Protein AF-A0A9P5XZJ9-F1 (afdb_monomer_lite)

Foldseek 3Di:
DDAAFEEEEECELAQAYPVGLGFPCNQVQLVVVCVVVVRYAYEYDYAAQCSVVSCVVVVVLVRHQEYEYEHDPDPPDPQPFPFDPDCPPPDPFGWTWGDDPRGNYTYTYGGPPVVVVVLVVCVVVVHDRPPVLVVRVVVVCVVPVVHDQLSYEYEDQDPCNQVVCCVPRVHHYFHHRSVRHHGNVSVVVNRVSSVVSVVVVVVVVPD

Radius of gyration: 17.23 Å; chains: 1; bounding box: 39×39×59 Å

Organism: NCBI:txid64659

Sequence (207 aa):
MTSQYLFICDHDGVLADAKYPIYPHMRATLLEFKQKNPHVIFAVASANPCSAEYLVRLGLDDIFDTVWSHRCKYPGFKTSVVTCTRNIPRIRSKFCSWRSKRSKVDVVVWPLDPAEEDIWACAARGEELRNVKEIMIPYLLRHYAHIPVENVVFFDDLVENTQSVEKMLGVAGILVDAKVGLGPEALDVGLQRIVEAITTEASRKWG

pLDDT: mean 71.53, std 22.12, range [25.16, 96.62]

Secondary structure (DSSP, 8-state):
-PPPEEEEE-SBTTTB-SS-SS-TTHHHHHHHHHHH-TTEEEEEE-S-TTHHHHHHHTTGGGTEEEEEE-----TT-----B------TT-----EEE--TT--SEEEEPP--HHHHHHHHHHHTT--PPPTHHHHHHHHHHHTTTS-GGGEEEEES-HHHHHHHHHHH-PEEEE--TTT-S-HHHHHHHHHHHHHHHHHHHHHHH-

Structure (mmCIF, N/CA/C/O backbone):
data_AF-A0A9P5XZJ9-F1
#
_entry.id   AF-A0A9P5XZJ9-F1
#
loop_
_atom_site.group_PDB
_atom_site.id
_atom_site.type_symbol
_atom_site.label_atom_id
_atom_site.la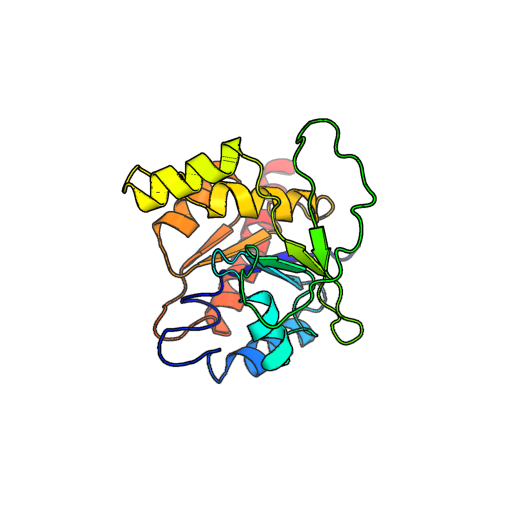bel_alt_id
_atom_site.label_comp_id
_atom_site.label_asym_id
_atom_site.label_entity_id
_atom_site.label_seq_id
_atom_site.pdbx_PDB_ins_code
_atom_site.Cartn_x
_atom_site.Cartn_y
_atom_site.Cartn_z
_atom_site.occupancy
_atom_site.B_iso_or_equiv
_atom_site.auth_seq_id
_atom_site.auth_comp_id
_atom_site.auth_asym_id
_atom_site.auth_atom_id
_atom_site.pdbx_PDB_model_num
ATOM 1 N N . MET A 1 1 ? -19.445 -7.687 13.396 1.00 48.41 1 MET A N 1
ATOM 2 C CA . MET A 1 1 ? -18.948 -7.333 12.049 1.00 48.41 1 MET A CA 1
ATOM 3 C C . MET A 1 1 ? -17.436 -7.316 12.132 1.00 48.41 1 MET A C 1
ATOM 5 O O . MET A 1 1 ? -16.925 -6.694 13.051 1.00 48.41 1 MET A O 1
ATOM 9 N N . THR A 1 2 ? -16.731 -8.052 11.277 1.00 61.47 2 THR A N 1
ATOM 10 C CA . THR A 1 2 ? -15.265 -7.973 11.187 1.00 61.47 2 THR A CA 1
ATOM 11 C C . THR A 1 2 ? -14.888 -6.695 10.451 1.00 61.47 2 THR A C 1
ATOM 13 O O . THR A 1 2 ? -15.346 -6.492 9.327 1.00 61.47 2 THR A O 1
ATOM 16 N N . SER A 1 3 ? -14.103 -5.831 11.091 1.00 80.75 3 SER A N 1
ATOM 17 C CA . SER A 1 3 ? -13.592 -4.606 10.476 1.00 80.75 3 SER A CA 1
ATOM 18 C C . SER A 1 3 ? -12.685 -4.948 9.292 1.00 80.75 3 SER A C 1
ATOM 20 O O . SER A 1 3 ? -11.855 -5.848 9.393 1.00 80.75 3 SER A O 1
ATOM 22 N N . GLN A 1 4 ? -12.864 -4.248 8.172 1.00 90.06 4 GLN A N 1
ATOM 23 C CA . GLN A 1 4 ? -11.945 -4.308 7.034 1.00 90.06 4 GLN A CA 1
ATOM 24 C C . GLN A 1 4 ? -10.854 -3.250 7.202 1.00 90.06 4 GLN A C 1
ATOM 26 O O . GLN A 1 4 ? -11.117 -2.173 7.750 1.00 90.06 4 GLN A O 1
ATOM 31 N N . TYR A 1 5 ? -9.655 -3.566 6.718 1.00 93.31 5 TYR A N 1
ATOM 32 C CA . TYR A 1 5 ? -8.492 -2.679 6.716 1.00 93.31 5 TYR A CA 1
ATOM 33 C C . TYR A 1 5 ? -8.022 -2.464 5.280 1.00 93.31 5 TYR A C 1
ATOM 35 O O . TYR A 1 5 ? -8.106 -3.382 4.463 1.00 93.31 5 TYR A O 1
ATOM 43 N N . LEU A 1 6 ? -7.527 -1.271 4.963 1.00 93.75 6 LEU A N 1
ATOM 44 C CA . LEU A 1 6 ? -7.037 -0.939 3.626 1.00 93.75 6 LEU A CA 1
ATOM 45 C C . LEU A 1 6 ? -5.545 -0.632 3.678 1.00 93.75 6 LEU A C 1
ATOM 47 O O . LEU A 1 6 ? -5.120 0.321 4.322 1.00 93.75 6 LEU A O 1
ATOM 51 N N . PHE A 1 7 ? -4.755 -1.432 2.977 1.00 96.19 7 PHE A N 1
ATOM 52 C CA . PHE A 1 7 ? -3.323 -1.233 2.811 1.00 96.19 7 PHE A CA 1
ATOM 53 C C . PHE A 1 7 ? -3.089 -0.678 1.409 1.00 96.19 7 PHE A C 1
ATOM 55 O O . PHE A 1 7 ? -3.317 -1.360 0.409 1.00 96.19 7 PHE A O 1
ATOM 62 N N . ILE A 1 8 ? -2.672 0.582 1.335 1.00 94.56 8 ILE A N 1
ATOM 63 C CA . ILE A 1 8 ? -2.335 1.257 0.086 1.00 94.56 8 ILE A CA 1
ATOM 64 C C . ILE A 1 8 ? -0.818 1.244 -0.062 1.00 94.56 8 ILE A C 1
ATOM 66 O O . ILE A 1 8 ? -0.112 1.749 0.801 1.00 94.56 8 ILE A O 1
ATOM 70 N N . CYS A 1 9 ? -0.309 0.694 -1.154 1.00 94.44 9 CYS A N 1
ATOM 71 C CA . CYS A 1 9 ? 1.121 0.607 -1.426 1.00 94.44 9 CYS A CA 1
ATOM 72 C C . CYS A 1 9 ? 1.496 1.543 -2.575 1.00 94.44 9 CYS A C 1
ATOM 74 O O . CYS A 1 9 ? 0.812 1.551 -3.604 1.00 94.44 9 CYS A O 1
ATOM 76 N N . ASP A 1 10 ? 2.600 2.280 -2.459 1.00 91.62 10 ASP A N 1
ATOM 77 C CA . ASP A 1 10 ? 3.291 2.740 -3.662 1.00 91.62 10 ASP A CA 1
ATOM 78 C C . ASP A 1 10 ? 3.802 1.535 -4.476 1.00 91.62 10 ASP A C 1
ATOM 80 O O . ASP A 1 10 ? 3.773 0.390 -4.025 1.00 91.62 10 ASP A O 1
ATOM 84 N N . HIS A 1 11 ? 4.219 1.773 -5.712 1.00 88.44 11 HIS A N 1
ATOM 85 C CA . HIS A 1 11 ? 4.810 0.778 -6.587 1.00 88.44 11 HIS A CA 1
ATOM 86 C C . HIS A 1 11 ? 6.335 0.832 -6.567 1.00 88.44 11 HIS A C 1
ATOM 88 O O . HIS A 1 11 ? 6.970 -0.173 -6.258 1.00 88.44 11 HIS A O 1
ATOM 94 N N . ASP A 1 12 ? 6.919 1.977 -6.915 1.00 86.19 12 ASP A N 1
ATOM 95 C CA . ASP A 1 12 ? 8.372 2.123 -6.996 1.00 86.19 12 ASP A CA 1
ATOM 96 C C . ASP A 1 12 ? 8.933 2.251 -5.566 1.00 86.19 12 ASP A C 1
ATOM 98 O O . ASP A 1 12 ? 8.275 2.819 -4.706 1.00 86.19 12 ASP A O 1
ATOM 102 N N . GLY A 1 13 ? 10.058 1.597 -5.267 1.00 88.50 13 GLY A N 1
ATOM 103 C CA . GLY A 1 13 ? 10.648 1.510 -3.921 1.00 88.50 13 GLY A CA 1
ATOM 104 C C . GLY A 1 13 ? 9.896 0.608 -2.928 1.00 88.50 13 GLY A C 1
ATOM 105 O O . GLY A 1 13 ? 10.482 0.113 -1.968 1.00 88.50 13 GLY A O 1
ATOM 106 N N . VAL A 1 14 ? 8.616 0.316 -3.171 1.00 93.56 14 VAL A N 1
ATOM 107 C CA . VAL A 1 14 ? 7.784 -0.518 -2.285 1.00 93.56 14 VAL A CA 1
ATOM 108 C C . VAL A 1 14 ? 7.553 -1.911 -2.865 1.00 93.56 14 VAL A C 1
ATOM 110 O O . VAL A 1 14 ? 7.830 -2.911 -2.205 1.00 93.56 14 VAL A O 1
ATOM 113 N N . LEU A 1 15 ? 7.058 -2.000 -4.100 1.00 91.19 15 LEU A N 1
ATOM 114 C CA . LEU A 1 15 ? 6.762 -3.267 -4.781 1.00 91.19 15 LEU A CA 1
ATOM 115 C C . LEU A 1 15 ? 7.847 -3.652 -5.793 1.00 91.19 15 LEU A C 1
ATOM 117 O O . LEU A 1 15 ? 8.062 -4.844 -6.026 1.00 91.19 15 LEU A O 1
ATOM 121 N N . ALA A 1 16 ? 8.524 -2.662 -6.369 1.00 88.31 16 ALA A N 1
ATOM 122 C CA . ALA A 1 16 ? 9.520 -2.791 -7.427 1.00 88.31 16 ALA A CA 1
ATOM 123 C C . ALA A 1 16 ? 10.668 -1.791 -7.238 1.00 88.31 16 ALA A C 1
ATOM 125 O O . ALA A 1 16 ? 10.505 -0.781 -6.563 1.00 88.31 16 ALA A O 1
ATOM 126 N N . ASP A 1 17 ? 11.801 -2.018 -7.899 1.00 86.94 17 ASP A N 1
ATOM 127 C CA . ASP A 1 17 ? 12.886 -1.037 -7.997 1.00 86.94 17 ASP A CA 1
ATOM 128 C C . ASP A 1 17 ? 13.523 -1.040 -9.397 1.00 86.94 17 ASP A C 1
ATOM 130 O O . ASP A 1 17 ? 13.064 -1.702 -10.330 1.00 86.94 17 ASP A O 1
ATOM 134 N N . ALA A 1 18 ? 14.609 -0.285 -9.567 1.00 81.19 18 ALA A N 1
ATOM 135 C CA . ALA A 1 18 ? 15.336 -0.232 -10.835 1.00 81.19 18 ALA A CA 1
ATOM 136 C C . ALA A 1 18 ? 15.975 -1.579 -11.236 1.00 81.19 18 ALA A C 1
ATOM 138 O O . ALA A 1 18 ? 16.282 -1.787 -12.412 1.00 81.19 18 ALA A O 1
ATOM 139 N N . LYS A 1 19 ? 16.215 -2.483 -10.279 1.00 82.25 19 LYS A N 1
ATOM 140 C CA . LYS A 1 19 ? 16.867 -3.781 -10.492 1.00 82.25 19 LYS A CA 1
ATOM 141 C C . LYS A 1 19 ? 15.854 -4.897 -10.739 1.00 82.25 19 LYS A C 1
ATOM 143 O O . LYS A 1 19 ? 16.149 -5.832 -11.486 1.00 82.25 19 LYS A O 1
ATOM 148 N N . TYR A 1 20 ? 14.686 -4.814 -10.121 1.00 77.44 20 TYR A N 1
ATOM 149 C CA . TYR A 1 20 ? 13.661 -5.836 -10.128 1.00 77.44 20 TYR A CA 1
ATOM 150 C C . TYR A 1 20 ? 12.313 -5.230 -10.518 1.00 77.44 20 TYR A C 1
ATOM 152 O O . TYR A 1 20 ? 11.821 -4.335 -9.834 1.00 77.44 20 TYR A O 1
ATOM 160 N N . PRO A 1 21 ? 11.643 -5.774 -11.552 1.00 79.44 21 PRO A N 1
ATOM 161 C CA . PRO A 1 21 ? 10.325 -5.287 -11.943 1.00 79.44 21 PRO A CA 1
ATOM 162 C C . PRO A 1 21 ? 9.267 -5.502 -10.847 1.00 79.44 21 PRO A C 1
ATOM 164 O O . PRO A 1 21 ? 8.266 -4.801 -10.855 1.00 79.44 21 PRO A O 1
ATOM 167 N N . ILE A 1 22 ? 9.502 -6.454 -9.933 1.00 85.69 22 ILE A N 1
ATOM 168 C CA . ILE A 1 22 ? 8.881 -6.634 -8.611 1.00 85.69 22 ILE A CA 1
ATOM 169 C C . ILE A 1 22 ? 9.932 -7.311 -7.713 1.00 85.69 22 ILE A C 1
ATOM 171 O O . ILE A 1 22 ? 10.650 -8.195 -8.197 1.00 85.69 22 ILE A O 1
ATOM 175 N N . TYR A 1 23 ? 10.018 -6.969 -6.422 1.00 89.81 23 TYR A N 1
ATOM 176 C CA . TYR A 1 23 ? 10.945 -7.654 -5.510 1.00 89.81 23 TYR A CA 1
ATOM 177 C C . TYR A 1 23 ? 10.662 -9.167 -5.428 1.00 89.81 23 TYR A C 1
ATOM 179 O O . TYR A 1 23 ? 9.505 -9.569 -5.285 1.00 89.81 23 TYR A O 1
ATOM 187 N N . PRO A 1 24 ? 11.690 -10.041 -5.427 1.00 91.19 24 PRO A N 1
ATOM 188 C CA . PRO A 1 24 ? 11.490 -11.493 -5.509 1.00 91.19 24 PRO A CA 1
ATOM 189 C C . PRO A 1 24 ? 10.601 -12.114 -4.417 1.00 91.19 24 PRO A C 1
ATOM 191 O O . PRO A 1 24 ? 9.925 -13.108 -4.670 1.00 91.19 24 PRO A O 1
ATOM 194 N N . HIS A 1 25 ? 10.585 -11.542 -3.210 1.00 92.00 25 HIS A N 1
ATOM 195 C CA . HIS A 1 25 ? 9.788 -12.044 -2.083 1.00 92.00 25 HIS A CA 1
ATOM 196 C C . HIS A 1 25 ? 8.341 -11.526 -2.085 1.00 92.00 25 HIS A C 1
ATOM 198 O O . HIS A 1 25 ? 7.500 -12.082 -1.383 1.00 92.00 25 HIS A O 1
ATOM 204 N N . MET A 1 26 ? 8.032 -10.499 -2.884 1.00 92.19 26 MET A N 1
ATOM 205 C CA . MET A 1 26 ? 6.805 -9.705 -2.770 1.00 92.19 26 MET A CA 1
ATOM 206 C C . MET A 1 26 ? 5.537 -10.559 -2.804 1.00 92.19 26 MET A C 1
ATOM 208 O O . MET A 1 26 ? 4.664 -10.443 -1.948 1.00 92.19 26 MET A O 1
ATOM 212 N N . ARG A 1 27 ? 5.449 -11.479 -3.772 1.00 91.19 27 ARG A N 1
ATOM 213 C CA . ARG A 1 27 ? 4.277 -12.350 -3.916 1.00 91.19 27 ARG A CA 1
ATOM 214 C C . ARG A 1 27 ? 4.073 -13.242 -2.694 1.00 91.19 27 ARG A C 1
ATOM 216 O O . ARG A 1 27 ? 2.950 -13.351 -2.216 1.00 91.19 27 ARG A O 1
ATOM 223 N N . ALA A 1 28 ? 5.137 -13.884 -2.214 1.00 93.06 28 ALA A N 1
ATOM 224 C CA . ALA A 1 28 ? 5.055 -14.780 -1.066 1.00 93.06 28 ALA A CA 1
ATOM 225 C C . ALA A 1 28 ? 4.644 -14.008 0.194 1.00 93.06 28 ALA A C 1
ATOM 227 O O . ALA A 1 28 ? 3.691 -14.407 0.859 1.00 93.06 28 ALA A O 1
ATOM 228 N N . THR A 1 29 ? 5.283 -12.860 0.442 1.00 93.88 29 THR A N 1
ATOM 229 C CA . THR A 1 29 ? 4.984 -11.978 1.576 1.00 93.88 29 THR A CA 1
ATOM 230 C C . THR A 1 29 ? 3.522 -11.537 1.584 1.00 93.88 29 THR A C 1
ATOM 232 O O . THR A 1 29 ? 2.824 -11.726 2.580 1.00 93.88 29 THR A O 1
ATOM 235 N N . LEU A 1 30 ? 3.022 -10.999 0.467 1.00 93.56 30 LEU A N 1
ATOM 236 C CA . LEU A 1 30 ? 1.648 -10.503 0.393 1.00 93.56 30 LEU A CA 1
ATOM 237 C C . LEU A 1 30 ? 0.607 -11.627 0.496 1.00 93.56 30 LEU A C 1
ATOM 239 O O . LEU A 1 30 ? -0.431 -11.442 1.132 1.00 93.56 30 LEU A O 1
ATOM 243 N N . LEU A 1 31 ? 0.868 -12.797 -0.100 1.00 91.75 31 LEU A N 1
ATOM 244 C CA . LEU A 1 31 ? -0.037 -13.947 0.002 1.00 91.75 31 LEU A CA 1
ATOM 245 C C . LEU A 1 31 ? -0.105 -14.488 1.426 1.00 91.75 31 LEU A C 1
ATOM 247 O O . LEU A 1 31 ? -1.203 -14.710 1.933 1.00 91.75 31 LEU A O 1
ATOM 251 N N . GLU A 1 32 ? 1.043 -14.691 2.068 1.00 93.19 32 GLU A N 1
ATOM 252 C CA . GLU A 1 32 ? 1.098 -15.175 3.446 1.00 93.19 32 GLU A CA 1
ATOM 253 C C . GLU A 1 32 ? 0.383 -14.200 4.389 1.00 93.19 32 GLU A C 1
ATOM 255 O O . GLU A 1 32 ? -0.432 -14.610 5.221 1.00 93.19 32 GLU A O 1
ATOM 260 N N . PHE A 1 33 ? 0.616 -12.899 4.209 1.00 93.75 33 PHE A N 1
ATOM 261 C CA . PHE A 1 33 ? -0.052 -11.879 5.001 1.00 93.75 33 PHE A CA 1
ATOM 262 C C . PHE A 1 33 ? -1.567 -11.858 4.761 1.00 93.75 33 PHE A C 1
ATOM 264 O O . PHE A 1 33 ? -2.328 -11.849 5.726 1.00 93.75 33 PHE A O 1
ATOM 271 N N . LYS A 1 34 ? -2.034 -11.922 3.504 1.00 90.69 34 LYS A N 1
ATOM 272 C CA . LYS A 1 34 ? -3.474 -11.959 3.170 1.00 90.69 34 LYS A CA 1
ATOM 273 C C . LYS A 1 34 ? -4.160 -13.222 3.701 1.00 90.69 34 LYS A C 1
ATOM 275 O O . LYS A 1 34 ? -5.314 -13.160 4.111 1.00 90.69 34 LYS A O 1
ATOM 280 N N . GLN A 1 35 ? -3.461 -14.359 3.737 1.00 90.94 35 GLN A N 1
ATOM 281 C CA . GLN A 1 35 ? -3.972 -15.596 4.341 1.00 90.94 35 GLN A CA 1
ATOM 282 C C . GLN A 1 35 ? -4.170 -15.460 5.855 1.00 90.94 35 GLN A C 1
ATOM 284 O O . GLN A 1 35 ? -5.184 -15.919 6.379 1.00 90.94 35 GLN A O 1
ATOM 289 N N . LYS A 1 36 ? -3.227 -14.812 6.551 1.00 89.62 36 LYS A N 1
ATOM 290 C CA . LYS A 1 36 ? -3.323 -14.526 7.993 1.00 89.62 36 LYS A CA 1
ATOM 291 C C . LYS A 1 36 ? -4.351 -13.432 8.300 1.00 89.62 36 LYS A C 1
ATOM 293 O O . LYS A 1 36 ? -5.035 -13.499 9.317 1.00 89.62 36 LYS A O 1
ATOM 298 N N . ASN A 1 37 ? -4.496 -12.464 7.396 1.00 89.50 37 ASN A N 1
ATOM 299 C CA . ASN A 1 37 ? -5.320 -11.271 7.558 1.00 89.50 37 ASN A CA 1
ATOM 300 C C . ASN A 1 37 ? -6.304 -11.106 6.381 1.00 89.50 37 ASN A C 1
ATOM 302 O O . ASN A 1 37 ? -6.180 -10.167 5.594 1.00 89.50 37 ASN A O 1
ATOM 306 N N . PRO A 1 38 ? -7.326 -11.976 6.251 1.00 87.00 38 PRO A N 1
ATOM 307 C CA . PRO A 1 38 ? -8.234 -11.982 5.094 1.00 87.00 38 PRO A CA 1
ATOM 308 C C . PRO A 1 38 ? -9.131 -10.738 4.981 1.00 87.00 38 PRO A C 1
ATOM 310 O O . PRO A 1 38 ? -9.836 -10.562 3.993 1.00 87.00 38 PRO A O 1
ATOM 313 N N . HIS A 1 39 ? -9.135 -9.892 6.008 1.00 87.56 39 HIS A N 1
ATOM 314 C CA . HIS A 1 39 ? -9.888 -8.646 6.090 1.00 87.56 39 HIS A CA 1
ATOM 315 C C . HIS A 1 39 ? -9.074 -7.427 5.613 1.00 87.56 39 HIS A C 1
ATOM 317 O O . HIS A 1 39 ? -9.624 -6.327 5.541 1.00 87.56 39 HIS A O 1
ATOM 323 N N . VAL A 1 40 ? -7.791 -7.618 5.281 1.00 89.56 40 VAL A N 1
ATOM 324 C CA . VAL A 1 40 ? -6.940 -6.594 4.668 1.00 89.56 40 VAL A CA 1
ATOM 325 C C . VAL A 1 40 ? -7.150 -6.594 3.156 1.00 89.56 40 VAL A C 1
ATOM 327 O O . VAL A 1 40 ? -6.983 -7.611 2.477 1.00 89.56 40 VAL A O 1
ATOM 330 N N . ILE A 1 41 ? -7.493 -5.425 2.632 1.00 90.31 41 ILE A N 1
ATOM 331 C CA . ILE A 1 41 ? -7.579 -5.133 1.206 1.00 90.31 41 ILE A CA 1
ATOM 332 C C . ILE A 1 41 ? -6.293 -4.434 0.787 1.00 90.31 41 ILE A C 1
ATOM 334 O O . ILE A 1 41 ? -5.881 -3.470 1.426 1.00 90.31 41 ILE A O 1
ATOM 338 N N . PHE A 1 42 ? -5.686 -4.890 -0.306 1.00 90.25 42 PHE A N 1
ATOM 339 C CA . PHE A 1 42 ? -4.521 -4.236 -0.888 1.00 90.25 42 PHE A CA 1
ATOM 340 C C . PHE A 1 42 ? -4.917 -3.378 -2.087 1.00 90.25 42 PHE A C 1
ATOM 342 O O . PHE A 1 42 ? -5.614 -3.843 -2.995 1.00 90.25 42 PHE A O 1
ATOM 349 N N . ALA A 1 43 ? -4.412 -2.150 -2.119 1.00 87.19 43 ALA A N 1
ATOM 350 C CA . ALA A 1 43 ? -4.516 -1.250 -3.256 1.00 87.19 43 ALA A CA 1
ATOM 351 C C . ALA A 1 43 ? -3.144 -0.678 -3.625 1.00 87.19 43 ALA A C 1
ATOM 353 O O . ALA A 1 43 ? -2.276 -0.539 -2.769 1.00 87.19 43 ALA A O 1
ATOM 354 N N . VAL A 1 44 ? -2.953 -0.320 -4.895 1.00 87.31 44 VAL A N 1
ATOM 355 C CA . VAL A 1 44 ? -1.724 0.343 -5.356 1.00 87.31 44 VAL A CA 1
ATOM 356 C C . VAL A 1 44 ? -2.005 1.781 -5.748 1.00 87.31 44 VAL A C 1
ATOM 358 O O . VAL A 1 44 ? -2.969 2.065 -6.462 1.00 87.31 44 VAL A O 1
ATOM 361 N N . ALA A 1 45 ? -1.130 2.674 -5.304 1.00 84.62 45 ALA A N 1
ATOM 362 C CA . ALA A 1 45 ? -1.116 4.086 -5.621 1.00 84.62 45 ALA A CA 1
ATOM 363 C C . ALA A 1 45 ? 0.192 4.423 -6.356 1.00 84.62 45 ALA A C 1
ATOM 365 O O . ALA A 1 45 ? 1.118 4.957 -5.757 1.00 84.62 45 ALA A O 1
ATOM 366 N N . SER A 1 46 ? 0.242 4.193 -7.673 1.00 79.38 46 SER A N 1
ATOM 367 C CA . SER A 1 46 ? 1.437 4.438 -8.492 1.00 79.38 46 SER A CA 1
ATOM 368 C C . SER A 1 46 ? 1.310 5.603 -9.485 1.00 79.38 46 SER A C 1
ATOM 370 O O . SER A 1 46 ? 0.344 5.688 -10.247 1.00 79.38 46 SER A O 1
ATOM 372 N N . ALA A 1 47 ? 2.338 6.456 -9.550 1.00 68.56 47 ALA A N 1
ATOM 373 C CA . ALA A 1 47 ? 2.500 7.423 -10.642 1.00 68.56 47 ALA A CA 1
ATOM 374 C C . ALA A 1 47 ? 2.989 6.754 -11.943 1.00 68.56 47 ALA A C 1
ATOM 376 O O . ALA A 1 47 ? 2.806 7.298 -13.033 1.00 68.56 47 ALA A O 1
ATOM 377 N N . ASN A 1 48 ? 3.572 5.555 -11.844 1.00 68.56 48 ASN A N 1
ATOM 378 C CA . ASN A 1 48 ? 4.039 4.789 -12.987 1.00 68.56 48 ASN A CA 1
ATOM 379 C C . ASN A 1 48 ? 2.832 4.292 -13.800 1.00 68.56 48 ASN A C 1
ATOM 381 O O . ASN A 1 48 ? 2.008 3.530 -13.278 1.00 68.56 48 ASN A O 1
ATOM 385 N N . PRO A 1 49 ? 2.709 4.687 -15.079 1.00 61.69 49 PRO A N 1
ATOM 386 C CA . PRO A 1 49 ? 1.538 4.377 -15.886 1.00 61.69 49 PRO A CA 1
ATOM 387 C C . PRO A 1 49 ? 1.390 2.895 -16.246 1.00 61.69 49 PRO A C 1
ATOM 389 O O . PRO A 1 49 ? 0.344 2.479 -16.738 1.00 61.69 49 PRO A O 1
ATOM 392 N N . CYS A 1 50 ? 2.439 2.098 -16.057 1.00 67.44 50 CYS A N 1
ATOM 393 C CA . CYS A 1 50 ? 2.445 0.699 -16.470 1.00 67.44 50 CYS A CA 1
ATOM 394 C C . CYS A 1 50 ? 2.529 -0.252 -15.251 1.00 67.44 50 CYS A C 1
ATOM 396 O O . CYS A 1 50 ? 2.645 -1.464 -15.417 1.00 67.44 50 CYS A O 1
ATOM 398 N N . SER A 1 51 ? 2.363 0.271 -14.026 1.00 71.00 51 SER A N 1
ATOM 399 C CA . SER A 1 51 ? 2.284 -0.515 -12.780 1.00 71.00 51 SER A CA 1
ATOM 400 C C . SER A 1 51 ? 1.159 -1.550 -12.800 1.00 71.00 51 SER A C 1
ATOM 402 O O . SER A 1 51 ? 1.378 -2.706 -12.451 1.00 71.00 51 SER A O 1
ATOM 404 N N . ALA A 1 52 ? -0.024 -1.190 -13.304 1.00 69.00 52 ALA A N 1
ATOM 405 C CA . ALA A 1 52 ? -1.126 -2.140 -13.463 1.00 69.00 52 ALA A CA 1
ATOM 406 C C . ALA A 1 52 ? -0.750 -3.332 -14.360 1.00 69.00 52 ALA A C 1
ATOM 408 O O . ALA A 1 52 ? -1.130 -4.470 -14.091 1.00 69.00 52 ALA A O 1
ATOM 409 N N . GLU A 1 53 ? 0.028 -3.087 -15.415 1.00 67.81 53 GLU A N 1
ATOM 410 C CA . GLU A 1 53 ? 0.500 -4.142 -16.306 1.00 67.81 53 GLU A CA 1
ATOM 411 C C . GLU A 1 53 ? 1.565 -5.018 -15.640 1.00 67.81 53 GLU A C 1
ATOM 413 O O . GLU A 1 53 ? 1.508 -6.242 -15.785 1.00 67.81 53 GLU A O 1
ATOM 418 N N . TYR A 1 54 ? 2.502 -4.427 -14.893 1.00 73.19 54 TYR A N 1
ATOM 419 C CA . TYR A 1 54 ? 3.509 -5.187 -14.152 1.00 73.19 54 TYR A CA 1
ATOM 420 C C . TYR A 1 54 ? 2.868 -6.130 -13.142 1.00 73.19 54 TYR A C 1
ATOM 422 O O . TYR A 1 54 ? 3.207 -7.312 -13.123 1.00 73.19 54 TYR A O 1
ATOM 430 N N . LEU A 1 55 ? 1.871 -5.659 -12.394 1.00 74.25 55 LEU A N 1
ATOM 431 C CA . LEU A 1 55 ? 1.157 -6.488 -11.426 1.00 74.25 55 LEU A CA 1
ATOM 432 C C . LEU A 1 55 ? 0.468 -7.683 -12.097 1.00 74.25 55 LEU A C 1
ATOM 434 O O . LEU A 1 55 ? 0.581 -8.800 -11.602 1.00 74.25 55 LEU A O 1
ATOM 438 N N . VAL A 1 56 ? -0.156 -7.492 -13.264 1.00 69.88 56 VAL A N 1
ATOM 439 C CA . VAL A 1 56 ? -0.768 -8.593 -14.032 1.00 69.88 56 VAL A CA 1
ATOM 440 C C . VAL A 1 56 ? 0.279 -9.552 -14.596 1.00 69.88 56 VAL A C 1
ATOM 442 O O . VAL A 1 56 ? 0.149 -10.766 -14.458 1.00 69.88 56 VAL A O 1
ATOM 445 N N . ARG A 1 57 ? 1.336 -9.043 -15.238 1.00 66.69 57 ARG A N 1
ATOM 446 C CA . ARG A 1 57 ? 2.375 -9.889 -15.857 1.00 66.69 57 ARG A CA 1
ATOM 447 C C . ARG A 1 57 ? 3.152 -10.707 -14.832 1.00 66.69 57 ARG A C 1
ATOM 449 O O . ARG A 1 57 ? 3.605 -11.803 -15.150 1.00 66.69 57 ARG A O 1
ATOM 456 N N . LEU A 1 58 ? 3.303 -10.168 -13.629 1.00 74.31 58 LEU A N 1
ATOM 457 C CA . LEU A 1 58 ? 4.047 -10.779 -12.530 1.00 74.31 58 LEU A CA 1
ATOM 458 C C . LEU A 1 58 ? 3.114 -11.531 -11.568 1.00 74.31 58 LEU A C 1
ATOM 460 O O . LEU A 1 58 ? 3.551 -12.037 -10.536 1.00 74.31 58 LEU A O 1
ATOM 464 N N . GLY A 1 59 ? 1.837 -11.648 -11.947 1.00 73.88 59 GLY A N 1
ATOM 465 C CA . GLY A 1 59 ? 0.841 -12.492 -11.309 1.00 73.88 59 GLY A CA 1
ATOM 466 C C . GLY A 1 59 ? 0.345 -11.988 -9.964 1.00 73.88 59 GLY A C 1
ATOM 467 O O . GLY A 1 59 ? -0.234 -12.783 -9.252 1.00 73.88 59 GLY A O 1
ATOM 468 N N . LEU A 1 60 ? 0.566 -10.727 -9.590 1.00 80.19 60 LEU A N 1
ATOM 469 C CA . LEU A 1 60 ? 0.081 -10.120 -8.341 1.00 80.19 60 LEU A CA 1
ATOM 470 C C . LEU A 1 60 ? -1.384 -9.655 -8.417 1.00 80.19 60 LEU A C 1
ATOM 472 O O . LEU A 1 60 ? -1.930 -9.143 -7.441 1.00 80.19 60 LEU A O 1
ATOM 476 N N . ASP A 1 61 ? -2.038 -9.818 -9.561 1.00 75.69 61 ASP A N 1
ATOM 477 C CA . ASP A 1 61 ? -3.380 -9.305 -9.824 1.00 75.69 61 ASP A CA 1
ATOM 478 C C . ASP A 1 61 ? -4.510 -10.098 -9.136 1.00 75.69 61 ASP A C 1
ATOM 480 O O . ASP A 1 61 ? -5.679 -9.726 -9.188 1.00 75.69 61 ASP A O 1
ATOM 484 N N . ASP A 1 62 ? -4.180 -11.191 -8.460 1.00 79.44 62 ASP A N 1
ATOM 485 C CA . ASP A 1 62 ? -5.073 -11.897 -7.542 1.00 79.44 62 ASP A CA 1
ATOM 486 C C . ASP A 1 62 ? -4.976 -11.395 -6.089 1.00 79.44 62 ASP A C 1
ATOM 488 O O . ASP A 1 62 ? -5.819 -11.745 -5.257 1.00 79.44 62 ASP A O 1
ATOM 492 N N . ILE A 1 63 ? -3.970 -10.572 -5.778 1.00 86.25 63 ILE A N 1
ATOM 493 C CA . ILE A 1 63 ? -3.714 -10.042 -4.433 1.00 86.25 63 ILE A CA 1
ATOM 494 C C . ILE A 1 63 ? -4.337 -8.659 -4.253 1.00 86.25 63 ILE A C 1
ATOM 496 O O . ILE A 1 63 ? -4.940 -8.405 -3.208 1.00 86.25 63 ILE A O 1
ATOM 500 N N . PHE A 1 64 ? -4.194 -7.785 -5.250 1.00 85.50 64 PHE A N 1
ATOM 501 C CA . PHE A 1 64 ? -4.678 -6.407 -5.197 1.00 85.50 64 PHE A CA 1
ATOM 502 C C . PHE A 1 64 ? -6.127 -6.305 -5.679 1.00 85.50 64 PHE A C 1
ATOM 504 O O . PHE A 1 64 ? -6.485 -6.870 -6.709 1.00 85.50 64 PHE A O 1
ATOM 511 N N . ASP A 1 65 ? -6.949 -5.539 -4.968 1.00 79.81 65 ASP A N 1
ATOM 512 C CA . ASP A 1 65 ? -8.338 -5.295 -5.374 1.00 79.81 65 ASP A CA 1
ATOM 513 C C . ASP A 1 65 ? -8.413 -4.120 -6.361 1.00 79.81 65 ASP A C 1
ATOM 515 O O . ASP A 1 65 ? -9.172 -4.139 -7.333 1.00 79.81 65 ASP A O 1
ATOM 519 N N . THR A 1 66 ? -7.585 -3.091 -6.154 1.00 75.69 66 THR A N 1
ATOM 520 C CA . THR A 1 66 ? -7.533 -1.907 -7.021 1.00 75.69 66 THR A CA 1
ATOM 521 C C . THR A 1 66 ? -6.105 -1.480 -7.289 1.00 75.69 66 THR A C 1
ATOM 523 O O . THR A 1 66 ? -5.281 -1.395 -6.381 1.00 75.69 66 THR A O 1
ATOM 526 N N . VAL A 1 67 ? -5.831 -1.123 -8.538 1.00 69.31 67 VAL A N 1
ATOM 527 C CA . VAL A 1 67 ? -4.594 -0.439 -8.911 1.00 69.31 67 VAL A CA 1
ATOM 528 C C . VAL A 1 67 ? -4.959 0.902 -9.506 1.00 69.31 67 VAL A C 1
ATOM 530 O O . VAL A 1 67 ? -5.616 0.981 -10.545 1.00 69.31 67 VAL A O 1
ATOM 533 N N . TRP A 1 68 ? -4.520 1.962 -8.842 1.00 70.94 68 TRP A N 1
ATOM 534 C CA . TRP A 1 68 ? -4.544 3.297 -9.403 1.00 70.94 68 TRP A CA 1
ATOM 535 C C . TRP A 1 68 ? -3.217 3.544 -10.112 1.00 70.94 68 TRP A C 1
ATOM 537 O O . TRP A 1 68 ? -2.145 3.452 -9.505 1.00 70.94 68 TRP A O 1
ATOM 547 N N . SER A 1 69 ? -3.296 3.839 -11.407 1.00 64.06 69 SER A N 1
ATOM 548 C CA . SER A 1 69 ? -2.133 4.064 -12.264 1.00 64.06 69 SER A CA 1
ATOM 549 C C . SER A 1 69 ? -2.440 5.116 -13.332 1.00 64.06 69 SER A C 1
ATOM 551 O O . SER A 1 69 ? -3.585 5.284 -13.764 1.00 64.06 69 SER A O 1
ATOM 553 N N . HIS A 1 70 ? -1.413 5.839 -13.776 1.00 55.81 70 HIS A N 1
ATOM 554 C CA . HIS A 1 70 ? -1.531 6.780 -14.887 1.00 55.81 70 HIS A CA 1
ATOM 555 C C . HIS A 1 70 ? -1.783 6.054 -16.229 1.00 55.81 70 HIS A C 1
ATOM 557 O O . HIS A 1 70 ? -1.518 4.867 -16.395 1.00 55.81 70 HIS A O 1
ATOM 563 N N . ARG A 1 71 ? -2.285 6.756 -17.252 1.00 49.66 71 ARG A N 1
ATOM 564 C CA . ARG A 1 71 ? -2.491 6.165 -18.585 1.00 49.66 71 ARG A CA 1
ATOM 565 C C . ARG A 1 71 ? -1.146 5.845 -19.265 1.00 49.66 71 ARG A C 1
ATOM 567 O O . ARG A 1 71 ? -0.404 6.764 -19.610 1.00 49.66 71 ARG A O 1
ATOM 574 N N . CYS A 1 72 ? -0.858 4.565 -19.525 1.00 43.16 72 CYS A N 1
ATOM 575 C CA . CYS A 1 72 ? 0.292 4.121 -20.338 1.00 43.16 72 CYS A CA 1
ATOM 576 C C . CYS A 1 72 ? 0.034 4.486 -21.818 1.00 43.16 72 CYS A C 1
ATOM 578 O O . CYS A 1 72 ? -0.863 3.937 -22.464 1.00 43.16 72 CYS A O 1
ATOM 580 N N . LYS A 1 73 ? 0.791 5.449 -22.371 1.00 40.06 73 LYS A N 1
ATOM 581 C CA . LYS A 1 73 ? 0.820 5.763 -23.816 1.00 40.06 73 LYS A CA 1
ATOM 582 C C . LYS A 1 73 ? 1.792 4.807 -24.533 1.00 40.06 73 LYS A C 1
ATOM 584 O O . LYS A 1 73 ? 2.801 5.257 -25.059 1.00 40.06 73 LYS A O 1
ATOM 589 N N . TYR A 1 74 ? 1.530 3.498 -24.543 1.00 34.78 74 TYR A N 1
ATOM 590 C CA . TYR A 1 74 ? 2.350 2.552 -25.320 1.00 34.78 74 TYR A CA 1
ATOM 591 C C . TYR A 1 74 ? 1.669 2.173 -26.650 1.00 34.78 74 TYR A C 1
ATOM 593 O O . TYR A 1 74 ? 0.524 1.705 -26.640 1.00 34.78 74 TYR A O 1
ATOM 601 N N . PRO A 1 75 ? 2.339 2.341 -27.809 1.00 30.02 75 PRO A N 1
ATOM 602 C CA . PRO A 1 75 ? 1.816 1.929 -29.107 1.00 30.02 75 PRO A CA 1
ATOM 603 C C . PRO A 1 75 ? 1.911 0.401 -29.225 1.00 30.02 75 PRO A C 1
ATOM 605 O O . PRO A 1 75 ? 2.945 -0.155 -29.571 1.00 30.02 75 PRO A O 1
ATOM 608 N N . GLY A 1 76 ? 0.830 -0.295 -28.880 1.00 33.22 76 GLY A N 1
ATOM 609 C CA . GLY A 1 76 ? 0.764 -1.762 -28.935 1.00 33.22 76 GLY A CA 1
ATOM 610 C C . GLY A 1 76 ? -0.413 -2.350 -28.162 1.00 33.22 76 GLY A C 1
ATOM 611 O O . GLY A 1 76 ? -0.907 -3.421 -28.504 1.00 33.22 76 GLY A O 1
ATOM 612 N N . PHE A 1 77 ? -0.938 -1.608 -27.185 1.00 38.06 77 PHE A N 1
ATOM 613 C CA . PHE A 1 77 ? -2.138 -1.986 -26.449 1.00 38.06 77 PHE A CA 1
ATOM 614 C C . PHE A 1 77 ? -3.338 -1.153 -26.901 1.00 38.06 77 PHE A C 1
ATOM 616 O O . PHE A 1 77 ? -3.460 0.034 -26.598 1.00 38.06 77 PHE A O 1
ATOM 623 N N . LYS A 1 78 ? -4.277 -1.797 -27.605 1.00 35.00 78 LYS A N 1
ATOM 624 C CA . LYS A 1 78 ? -5.632 -1.263 -27.785 1.00 35.00 78 LYS A CA 1
ATOM 625 C C . LYS A 1 78 ? -6.347 -1.349 -26.439 1.00 35.00 78 LYS A C 1
ATOM 627 O O . LYS A 1 78 ? -6.989 -2.350 -26.133 1.00 35.00 78 LYS A O 1
ATOM 632 N N . THR A 1 79 ? -6.221 -0.312 -25.619 1.00 38.00 79 THR A N 1
ATOM 633 C CA . THR A 1 79 ? -7.108 -0.119 -24.470 1.00 38.00 79 THR A CA 1
ATOM 634 C C . THR A 1 79 ? -8.515 0.110 -25.017 1.00 38.00 79 THR A C 1
ATOM 636 O O . THR A 1 79 ? -8.860 1.193 -25.483 1.00 38.00 79 THR A O 1
ATOM 639 N N . SER A 1 80 ? -9.337 -0.939 -25.039 1.00 32.31 80 SER A N 1
ATOM 640 C CA . SER A 1 80 ? -10.775 -0.774 -25.215 1.00 32.31 80 SER A CA 1
ATOM 641 C C . SER A 1 80 ? -11.280 -0.042 -23.979 1.00 32.31 80 SER A C 1
ATOM 643 O O . SER A 1 80 ? -11.345 -0.623 -22.896 1.00 32.31 80 SER A O 1
ATOM 645 N N . VAL A 1 81 ? -11.543 1.251 -24.144 1.00 33.62 81 VAL A N 1
ATOM 646 C CA . VAL A 1 81 ? -12.181 2.122 -23.159 1.00 33.62 81 VAL A CA 1
ATOM 647 C C . VAL A 1 81 ? -13.472 1.442 -22.709 1.00 33.62 81 VAL A C 1
ATOM 649 O O . VAL A 1 81 ? -14.431 1.376 -23.475 1.00 33.62 81 VAL A O 1
ATOM 652 N N . VAL A 1 82 ? -13.493 0.898 -21.493 1.00 29.72 82 VAL A N 1
ATOM 653 C CA . VAL A 1 82 ? -14.749 0.501 -20.862 1.00 29.72 82 VAL A CA 1
ATOM 654 C C . VAL A 1 82 ? -15.332 1.781 -20.278 1.00 29.72 82 VAL A C 1
ATOM 656 O O . VAL A 1 82 ? -14.738 2.448 -19.437 1.00 29.72 82 VAL A O 1
ATOM 659 N N . THR A 1 83 ? -16.462 2.183 -20.841 1.00 29.42 83 THR A N 1
ATOM 660 C CA . THR A 1 83 ? -17.221 3.381 -20.491 1.00 29.42 83 THR A CA 1
ATOM 661 C C . THR A 1 83 ? -17.523 3.459 -18.994 1.00 29.42 83 THR A C 1
ATOM 663 O O . THR A 1 83 ? -18.071 2.530 -18.408 1.00 29.42 83 THR A O 1
ATOM 666 N N . CYS A 1 84 ? -17.199 4.613 -18.408 1.00 27.92 84 CYS A N 1
ATOM 667 C CA . CYS A 1 84 ? -17.456 5.008 -17.027 1.00 27.92 84 CYS A CA 1
ATOM 668 C C . CYS A 1 84 ? -18.965 5.022 -16.714 1.00 27.92 84 CYS A C 1
ATOM 670 O O . CYS A 1 84 ? -19.704 5.825 -17.282 1.00 27.92 84 CYS A O 1
ATOM 672 N N . THR A 1 85 ? -19.434 4.177 -15.792 1.00 25.16 85 THR A N 1
ATOM 673 C CA . THR A 1 85 ? -20.844 4.132 -15.352 1.00 25.16 85 THR A CA 1
ATOM 674 C C . THR A 1 85 ? -21.013 4.580 -13.900 1.00 25.16 85 THR A C 1
ATOM 676 O O . THR A 1 85 ? -21.479 3.799 -13.074 1.00 25.16 85 THR A O 1
ATOM 679 N N . ARG A 1 86 ? -20.644 5.826 -13.565 1.00 30.61 86 ARG A N 1
ATOM 680 C CA . ARG A 1 86 ? -21.163 6.554 -12.384 1.00 30.61 86 ARG A CA 1
ATOM 681 C C . ARG A 1 86 ? -20.790 8.041 -12.458 1.00 30.61 86 ARG A C 1
ATOM 683 O O . ARG A 1 86 ? -19.623 8.404 -12.388 1.00 30.61 86 ARG A O 1
ATOM 690 N N . ASN A 1 87 ? -21.807 8.890 -12.616 1.00 26.27 87 ASN A N 1
ATOM 691 C CA . ASN A 1 87 ? -21.705 10.348 -12.541 1.00 26.27 87 ASN A CA 1
ATOM 692 C C . ASN A 1 87 ? -21.379 10.772 -11.100 1.00 26.27 87 ASN A C 1
ATOM 694 O O . ASN A 1 87 ? -22.260 10.744 -10.243 1.00 26.27 87 ASN A O 1
ATOM 698 N N . ILE A 1 88 ? -20.137 11.188 -10.835 1.00 31.22 88 ILE A N 1
ATOM 699 C CA . ILE A 1 88 ? -19.772 11.911 -9.609 1.00 31.22 88 ILE A CA 1
ATOM 700 C C . ILE A 1 88 ? -19.928 13.417 -9.908 1.00 31.22 88 ILE A C 1
ATOM 702 O O . ILE A 1 88 ? -19.164 13.945 -10.714 1.00 31.22 88 ILE A O 1
ATOM 706 N N . PRO A 1 89 ? -20.892 14.147 -9.309 1.00 26.72 89 PRO A N 1
ATOM 707 C CA . PRO A 1 89 ? -21.355 15.437 -9.847 1.00 26.72 89 PRO A CA 1
ATOM 708 C C . PRO A 1 89 ? -20.413 16.650 -9.727 1.00 26.72 89 PRO A C 1
ATOM 710 O O . PRO A 1 89 ? -20.847 17.762 -10.017 1.00 26.72 89 PRO A O 1
ATOM 713 N N . ARG A 1 90 ? -19.158 16.505 -9.281 1.00 27.70 90 ARG A N 1
ATOM 714 C CA . ARG A 1 90 ? -18.264 17.663 -9.045 1.00 27.70 90 ARG A CA 1
ATOM 715 C C . ARG A 1 90 ? -16.830 17.543 -9.558 1.00 27.70 90 ARG A C 1
ATOM 717 O O . ARG A 1 90 ? -16.080 18.499 -9.418 1.00 27.70 90 ARG A O 1
ATOM 724 N N . ILE A 1 91 ? -16.468 16.442 -10.210 1.00 31.36 91 ILE A N 1
ATOM 725 C CA . ILE A 1 91 ? -15.206 16.334 -10.951 1.00 31.36 91 ILE A CA 1
ATOM 726 C C . ILE A 1 91 ? -15.601 15.983 -12.385 1.00 31.36 91 ILE A C 1
ATOM 728 O O . ILE A 1 91 ? -16.130 14.905 -12.636 1.00 31.36 91 ILE A O 1
ATOM 732 N N . ARG A 1 92 ? -15.425 16.917 -13.327 1.00 28.50 92 ARG A N 1
ATOM 733 C CA . ARG A 1 92 ? -15.773 16.741 -14.752 1.00 28.50 92 ARG A CA 1
ATOM 734 C C . ARG A 1 92 ? -14.783 15.838 -15.507 1.00 28.50 92 ARG A C 1
ATOM 736 O O . ARG A 1 92 ? -14.781 15.827 -16.735 1.00 28.50 92 ARG A O 1
ATOM 743 N N . SER A 1 93 ? -13.984 15.046 -14.798 1.00 34.06 93 SER A N 1
ATOM 744 C CA . SER A 1 93 ? -12.947 14.214 -15.382 1.00 34.06 93 SER A CA 1
ATOM 745 C C . SER A 1 93 ? -13.451 12.766 -15.547 1.00 34.06 93 SER A C 1
ATOM 747 O O . SER A 1 93 ? -14.040 12.150 -14.657 1.00 34.06 93 SER A O 1
ATOM 749 N N . LYS A 1 94 ? -13.329 12.236 -16.769 1.00 35.50 94 LYS A N 1
ATOM 750 C CA . LYS A 1 94 ? -13.867 10.926 -17.184 1.00 35.50 94 LYS A CA 1
ATOM 751 C C . LYS A 1 94 ? -12.949 9.776 -16.757 1.00 35.50 94 LYS A C 1
ATOM 753 O O . LYS A 1 94 ? -12.130 9.323 -17.551 1.00 35.50 94 LYS A O 1
ATOM 758 N N . PHE A 1 95 ? -13.090 9.273 -15.537 1.00 39.59 95 PHE A N 1
ATOM 759 C CA . PHE A 1 95 ? -12.344 8.091 -15.089 1.00 39.59 95 PHE A CA 1
ATOM 760 C C . PHE A 1 95 ? -12.550 6.903 -16.035 1.00 39.59 95 PHE A C 1
ATOM 762 O O . PHE A 1 95 ? -13.678 6.567 -16.387 1.00 39.59 95 PHE A O 1
ATOM 769 N N . CYS A 1 96 ? -11.463 6.274 -16.476 1.00 40.47 96 CYS A N 1
ATOM 770 C CA . CYS A 1 96 ? -11.541 5.058 -17.279 1.00 40.47 96 CYS A CA 1
ATOM 771 C C . CYS A 1 96 ? -11.147 3.891 -16.382 1.00 40.47 96 CYS A C 1
ATOM 773 O O . CYS A 1 96 ? -9.992 3.797 -15.971 1.00 40.47 96 CYS A O 1
ATOM 775 N N . SER A 1 97 ? -12.093 3.007 -16.069 1.00 40.72 97 SER A N 1
ATOM 776 C CA . SER A 1 97 ? -11.747 1.717 -15.486 1.00 40.72 97 SER A CA 1
ATOM 777 C C . SER A 1 97 ? -11.418 0.735 -16.605 1.00 40.72 97 SER A C 1
ATOM 779 O O . SER A 1 97 ? -12.106 0.672 -17.627 1.00 40.72 97 SER A O 1
ATOM 781 N N . TRP A 1 98 ? -10.341 -0.024 -16.442 1.00 42.22 98 TRP A N 1
ATOM 782 C CA . TRP A 1 98 ? -10.025 -1.139 -17.326 1.00 42.22 98 TRP A CA 1
ATOM 783 C C . TRP A 1 98 ? -10.070 -2.433 -16.531 1.00 42.22 98 TRP A C 1
ATOM 785 O O . TRP A 1 98 ? -9.407 -2.576 -15.509 1.00 42.22 98 TRP A O 1
ATOM 795 N N . ARG A 1 99 ? -10.846 -3.389 -17.038 1.00 42.28 99 ARG A N 1
ATOM 796 C CA . ARG A 1 99 ? -10.857 -4.765 -16.554 1.00 42.28 99 ARG A CA 1
ATOM 797 C C . ARG A 1 99 ? -10.445 -5.653 -17.713 1.00 42.28 99 ARG A C 1
ATOM 799 O O . ARG A 1 99 ? -11.201 -5.826 -18.673 1.00 42.28 99 ARG A O 1
ATOM 806 N N . SER A 1 100 ? -9.224 -6.177 -17.680 1.00 42.69 100 SER A N 1
ATOM 807 C CA . SER A 1 100 ? -8.846 -7.229 -18.624 1.00 42.69 100 SER A CA 1
ATOM 808 C C . SER A 1 100 ? -9.749 -8.439 -18.402 1.00 42.69 100 SER A C 1
ATOM 810 O O . SER A 1 100 ? -10.003 -8.815 -17.264 1.00 42.69 100 SER A O 1
ATOM 812 N N . LYS A 1 101 ? -10.170 -9.122 -19.478 1.00 42.78 101 LYS A N 1
ATOM 813 C CA . LYS A 1 101 ? -10.879 -10.415 -19.376 1.00 42.78 101 LYS A CA 1
ATOM 814 C C . LYS A 1 101 ? -10.098 -11.479 -18.579 1.00 42.78 101 LYS A C 1
ATOM 816 O O . LYS A 1 101 ? -10.670 -12.508 -18.243 1.00 42.78 101 LYS A O 1
ATOM 821 N N . ARG A 1 102 ? -8.801 -11.259 -18.335 1.00 41.53 102 ARG A N 1
ATOM 822 C CA . ARG A 1 102 ? -7.901 -12.137 -17.577 1.00 41.53 102 ARG A CA 1
ATOM 823 C C . ARG A 1 102 ? -7.530 -11.608 -16.190 1.00 41.53 102 ARG A C 1
ATOM 825 O O . ARG A 1 102 ? -6.940 -12.378 -15.450 1.00 41.53 102 ARG A O 1
ATOM 832 N N . SER A 1 103 ? -7.838 -10.352 -15.854 1.00 47.88 103 SER A N 1
ATOM 833 C CA . SER A 1 103 ? -7.412 -9.757 -14.584 1.00 47.88 103 SER A CA 1
ATOM 834 C C . SER A 1 103 ? -8.573 -9.554 -13.621 1.00 47.88 103 SER A C 1
ATOM 836 O O . SER A 1 103 ? -9.674 -9.182 -14.033 1.00 47.88 103 SER A O 1
ATOM 838 N N . LYS A 1 104 ? -8.311 -9.817 -12.338 1.00 57.91 104 LYS A N 1
ATOM 839 C CA . LYS A 1 104 ? -9.262 -9.601 -11.239 1.00 57.91 104 LYS A CA 1
ATOM 840 C C . LYS A 1 104 ? -9.144 -8.207 -10.612 1.00 57.91 104 LYS A C 1
ATOM 842 O O . LYS A 1 104 ? -10.051 -7.827 -9.879 1.00 57.91 104 LYS A O 1
ATOM 847 N N . VAL A 1 105 ? -8.087 -7.460 -10.939 1.00 56.28 105 VAL A N 1
ATOM 848 C CA . VAL A 1 105 ? -7.839 -6.102 -10.437 1.00 56.28 105 VAL A CA 1
ATOM 849 C C . VAL A 1 105 ? -8.711 -5.102 -11.176 1.00 56.28 105 VAL A C 1
ATOM 851 O O . VAL A 1 105 ? -8.729 -5.069 -12.413 1.00 56.28 105 VAL A O 1
ATOM 854 N N . ASP A 1 106 ? -9.354 -4.217 -10.424 1.00 56.84 106 ASP A N 1
ATOM 855 C CA . ASP A 1 106 ? -9.938 -3.016 -11.000 1.00 56.84 106 ASP A CA 1
ATOM 856 C C . ASP A 1 106 ? -8.832 -1.974 -11.215 1.00 56.84 106 ASP A C 1
ATOM 858 O O . ASP A 1 106 ? -8.272 -1.411 -10.271 1.00 56.84 106 ASP A O 1
ATOM 862 N N . VAL A 1 107 ? -8.479 -1.732 -12.480 1.00 58.38 107 VAL A N 1
ATOM 863 C CA . VAL A 1 107 ? -7.505 -0.694 -12.831 1.00 58.38 107 VAL A CA 1
ATOM 864 C C . VAL A 1 107 ? -8.246 0.618 -12.998 1.00 58.38 107 VAL A C 1
ATOM 866 O O . VAL A 1 107 ? -9.058 0.763 -13.915 1.00 58.38 107 VAL A O 1
ATOM 869 N N . VAL A 1 108 ? -7.952 1.581 -12.132 1.00 57.41 108 VAL A N 1
ATOM 870 C CA . VAL A 1 108 ? -8.446 2.948 -12.260 1.00 57.41 108 VAL A CA 1
ATOM 871 C C . VAL A 1 108 ? -7.377 3.771 -12.953 1.00 57.41 108 VAL A C 1
ATOM 873 O O . VAL A 1 108 ? -6.307 4.017 -12.399 1.00 57.41 108 VAL A O 1
ATOM 876 N N . VAL A 1 109 ? -7.693 4.206 -14.171 1.00 55.88 109 VAL A N 1
ATOM 877 C CA . VAL A 1 109 ? -6.853 5.119 -14.939 1.00 55.88 109 VAL A CA 1
ATOM 878 C C . VAL A 1 109 ? -7.403 6.529 -14.790 1.00 55.88 109 VAL A C 1
ATOM 880 O O . VAL A 1 109 ? -8.570 6.797 -15.110 1.00 55.88 109 VAL A O 1
ATOM 883 N N . TRP A 1 110 ? -6.551 7.433 -14.309 1.00 56.53 110 TRP A N 1
ATOM 884 C CA . TRP A 1 110 ? -6.888 8.846 -14.192 1.00 56.53 110 TRP A CA 1
ATOM 885 C C . TRP A 1 110 ? -7.226 9.451 -15.571 1.00 56.53 110 TRP A C 1
ATOM 887 O O . TRP A 1 110 ? -6.508 9.204 -16.549 1.00 56.53 110 TRP A O 1
ATOM 897 N N . PRO A 1 111 ? -8.314 10.229 -15.690 1.00 47.03 111 PRO A N 1
ATOM 898 C CA . PRO A 1 111 ? -8.553 11.056 -16.865 1.00 47.03 111 PRO A CA 1
ATOM 899 C C . PRO A 1 111 ? -7.540 12.190 -16.950 1.00 47.03 111 PRO A C 1
ATOM 901 O O . PRO A 1 111 ? -7.351 12.927 -15.997 1.00 47.03 111 PRO A O 1
ATOM 904 N N . LEU A 1 112 ? -6.988 12.411 -18.137 1.00 43.84 112 LEU A N 1
ATOM 905 C CA . LEU A 1 112 ? -6.400 13.702 -18.485 1.00 43.84 112 LEU A CA 1
ATOM 906 C C . LEU A 1 112 ? -7.545 14.732 -18.556 1.00 43.84 112 LEU A C 1
ATOM 908 O O . LEU A 1 112 ? -8.196 14.855 -19.596 1.00 43.84 112 LEU A O 1
ATOM 912 N N . ASP A 1 113 ? -7.872 15.405 -17.451 1.00 42.31 113 ASP A N 1
ATOM 913 C CA . ASP A 1 113 ? -8.500 16.725 -17.540 1.00 42.31 113 ASP A CA 1
ATOM 914 C C . ASP A 1 113 ? -7.412 17.699 -18.038 1.00 42.31 113 ASP A C 1
ATOM 916 O O . ASP A 1 113 ? -6.300 17.656 -17.508 1.00 42.31 113 ASP A O 1
ATOM 920 N N . PRO A 1 114 ? -7.657 18.552 -19.049 1.00 44.28 114 PRO A N 1
ATOM 921 C CA . PRO A 1 114 ? -6.668 19.533 -19.505 1.00 44.28 114 PRO A CA 1
ATOM 922 C C . PRO A 1 114 ? -6.115 20.428 -18.383 1.00 44.28 114 PRO A C 1
ATOM 924 O O . PRO A 1 114 ? -4.961 20.835 -18.444 1.00 44.28 114 PRO A O 1
ATOM 927 N N . ALA A 1 115 ? -6.896 20.694 -17.329 1.00 43.66 115 ALA A N 1
ATOM 928 C CA . ALA A 1 115 ? -6.421 21.440 -16.158 1.00 43.66 115 ALA A CA 1
ATOM 929 C C . ALA A 1 115 ? -5.417 20.651 -15.286 1.00 43.66 115 ALA A C 1
ATOM 931 O O . ALA A 1 115 ? -4.673 21.235 -14.505 1.00 43.66 115 ALA A O 1
ATOM 932 N N . GLU A 1 116 ? -5.386 19.324 -15.411 1.00 45.12 116 GLU A N 1
ATOM 933 C CA . GLU A 1 116 ? -4.487 18.423 -14.679 1.00 45.12 116 GLU A CA 1
ATOM 934 C C . GLU A 1 116 ? -3.308 17.949 -15.549 1.00 45.12 116 GLU A C 1
ATOM 936 O O . GLU A 1 116 ? -2.289 17.518 -15.007 1.00 45.12 116 GLU A O 1
ATOM 941 N N . GLU A 1 117 ? -3.383 18.117 -16.881 1.00 48.22 117 GLU A N 1
ATOM 942 C CA . GLU A 1 117 ? -2.192 18.147 -17.747 1.00 48.22 117 GLU A CA 1
ATOM 943 C C . GLU A 1 117 ? -1.224 19.249 -17.300 1.00 48.22 117 GLU A C 1
ATOM 945 O O . GLU A 1 117 ? -0.014 19.031 -17.332 1.00 48.22 117 GLU A O 1
ATOM 950 N N . ASP A 1 118 ? -1.735 20.381 -16.803 1.00 41.38 118 ASP A N 1
ATOM 951 C CA . ASP A 1 118 ? -0.908 21.466 -16.274 1.00 41.38 118 ASP A CA 1
ATOM 952 C C . ASP A 1 118 ? -0.152 21.074 -15.002 1.00 41.38 118 ASP A C 1
ATOM 954 O O . ASP A 1 118 ? 1.000 21.452 -14.873 1.00 41.38 118 ASP A O 1
ATOM 958 N N . ILE A 1 119 ? -0.710 20.247 -14.110 1.00 43.78 119 ILE A N 1
ATOM 959 C CA . ILE A 1 119 ? 0.001 19.774 -12.903 1.00 43.78 119 ILE A CA 1
ATOM 960 C C . ILE A 1 119 ? 1.241 18.951 -13.295 1.00 43.78 119 ILE A C 1
ATOM 962 O O . ILE A 1 119 ? 2.305 19.082 -12.692 1.00 43.78 119 ILE A O 1
ATOM 966 N N . TRP A 1 120 ? 1.149 18.160 -14.365 1.00 45.78 120 TRP A N 1
ATOM 967 C CA . TRP A 1 120 ? 2.292 17.419 -14.907 1.00 45.78 120 TRP A CA 1
ATOM 968 C C . TRP A 1 120 ? 3.183 18.256 -15.829 1.00 45.78 120 TRP A C 1
ATOM 970 O O . TRP A 1 120 ? 4.385 18.008 -15.895 1.00 45.78 120 TRP A O 1
ATOM 980 N N . ALA A 1 121 ? 2.648 19.267 -16.512 1.00 44.09 121 ALA A N 1
ATOM 981 C CA . ALA A 1 121 ? 3.465 20.248 -17.216 1.00 44.09 121 ALA A CA 1
ATOM 982 C C . ALA A 1 121 ? 4.294 21.073 -16.218 1.00 44.09 121 ALA A C 1
ATOM 984 O O . ALA A 1 121 ? 5.470 21.309 -16.464 1.00 44.09 121 ALA A O 1
ATOM 985 N N . CYS A 1 122 ? 3.725 21.420 -15.062 1.00 36.91 122 CYS A N 1
ATOM 986 C CA . CYS A 1 122 ? 4.402 22.003 -13.906 1.00 36.91 122 CYS A CA 1
ATOM 987 C C . CYS A 1 122 ? 5.506 21.062 -13.394 1.00 36.91 122 CYS A C 1
ATOM 989 O O . CYS A 1 122 ? 6.647 21.495 -13.260 1.00 36.91 122 CYS A O 1
ATOM 991 N N . ALA A 1 123 ? 5.227 19.761 -13.243 1.00 36.75 123 ALA A N 1
ATOM 992 C CA . ALA A 1 123 ? 6.244 18.752 -12.915 1.00 36.75 123 ALA A CA 1
ATOM 993 C C . ALA A 1 123 ? 7.406 18.705 -13.919 1.00 36.75 123 ALA A C 1
ATOM 995 O O . ALA A 1 123 ? 8.574 18.700 -13.537 1.00 36.75 123 ALA A O 1
ATOM 996 N N . ALA A 1 124 ? 7.088 18.693 -15.217 1.00 36.66 124 ALA A N 1
ATOM 997 C CA . ALA A 1 124 ? 8.068 18.687 -16.301 1.00 36.66 124 ALA A CA 1
ATOM 998 C C . ALA A 1 124 ? 8.851 20.011 -16.404 1.00 36.66 124 ALA A C 1
ATOM 1000 O O . ALA A 1 124 ? 9.941 20.033 -16.975 1.00 36.66 124 ALA A O 1
ATOM 1001 N N . ARG A 1 125 ? 8.308 21.102 -15.842 1.00 38.00 125 ARG A N 1
ATOM 1002 C CA . ARG A 1 125 ? 8.939 22.425 -15.709 1.00 38.00 125 ARG A CA 1
ATOM 1003 C C . ARG A 1 125 ? 9.695 22.614 -14.384 1.00 38.00 125 ARG A C 1
ATOM 1005 O O . ARG A 1 125 ? 10.289 23.671 -14.193 1.00 38.00 125 ARG A O 1
ATOM 1012 N N . GLY A 1 126 ? 9.717 21.613 -13.498 1.00 33.50 126 GLY A N 1
ATOM 1013 C CA . GLY A 1 126 ? 10.382 21.700 -12.192 1.00 33.50 126 GLY A CA 1
ATOM 1014 C C . GLY A 1 126 ? 9.660 22.597 -11.181 1.00 33.50 126 GLY A C 1
ATOM 1015 O O . GLY A 1 126 ? 10.271 23.049 -10.216 1.00 33.50 126 GLY A O 1
ATOM 1016 N N . GLU A 1 127 ? 8.378 22.881 -11.406 1.00 37.81 127 GLU A N 1
ATOM 1017 C CA . GLU A 1 127 ? 7.525 23.560 -10.435 1.00 37.81 127 GLU A CA 1
ATOM 1018 C C . GLU A 1 127 ? 7.140 22.578 -9.317 1.00 37.81 127 GLU A C 1
ATOM 1020 O O . GLU A 1 127 ? 7.046 21.371 -9.547 1.00 37.81 127 GLU A O 1
ATOM 1025 N N . GLU A 1 128 ? 6.937 23.098 -8.103 1.00 40.38 128 GLU A N 1
ATOM 1026 C CA . GLU A 1 128 ? 6.622 22.326 -6.897 1.00 40.38 128 GLU A CA 1
ATOM 1027 C C . GLU A 1 128 ? 5.330 21.517 -7.116 1.00 40.38 128 GLU A C 1
ATOM 1029 O O . GLU A 1 128 ? 4.209 22.012 -6.975 1.00 40.38 128 GLU A O 1
ATOM 1034 N N . LEU A 1 129 ? 5.478 20.260 -7.534 1.00 44.50 129 LEU A N 1
ATOM 1035 C CA . LEU A 1 129 ? 4.370 19.326 -7.593 1.00 44.50 129 LEU A CA 1
ATOM 1036 C C . LEU A 1 129 ? 3.821 19.197 -6.176 1.00 44.50 129 LEU A C 1
ATOM 1038 O O . LEU A 1 129 ? 4.506 18.691 -5.286 1.00 44.50 129 LEU A O 1
ATOM 1042 N N . ARG A 1 130 ? 2.555 19.580 -5.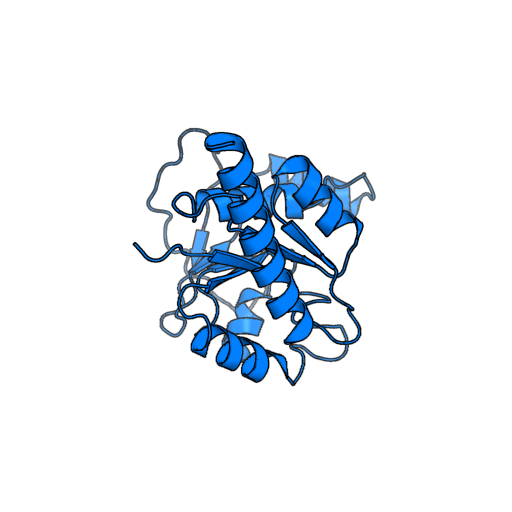979 1.00 52.66 130 ARG A N 1
ATOM 1043 C CA . ARG A 1 130 ? 1.784 18.999 -4.877 1.00 52.66 130 ARG A CA 1
ATOM 1044 C C . ARG A 1 130 ? 1.919 17.494 -5.015 1.00 52.66 130 ARG A C 1
ATOM 1046 O O . ARG A 1 130 ? 1.703 16.950 -6.100 1.00 52.66 130 ARG A O 1
ATOM 1053 N N . ASN A 1 131 ? 2.376 16.866 -3.945 1.00 65.50 131 ASN A N 1
ATOM 1054 C CA . ASN A 1 131 ? 2.751 15.470 -3.925 1.00 65.50 131 ASN A CA 1
ATOM 1055 C C . ASN A 1 131 ? 1.619 14.637 -4.551 1.00 65.50 131 ASN A C 1
ATOM 1057 O O . ASN A 1 131 ? 0.474 14.701 -4.119 1.00 65.50 131 ASN A O 1
ATOM 1061 N N . VAL A 1 132 ? 1.897 13.904 -5.630 1.00 66.31 132 VAL A N 1
ATOM 1062 C CA . VAL A 1 132 ? 0.855 13.238 -6.438 1.00 66.31 132 VAL A CA 1
ATOM 1063 C C . VAL A 1 132 ? 0.021 12.261 -5.587 1.00 66.31 132 VAL A C 1
ATOM 1065 O O . VAL A 1 132 ? -1.164 12.038 -5.865 1.00 66.31 132 VAL A O 1
ATOM 1068 N N . LYS A 1 133 ? 0.582 11.755 -4.479 1.00 76.75 133 LYS A N 1
ATOM 1069 C CA . LYS A 1 133 ? -0.135 10.936 -3.490 1.00 76.75 133 LYS A CA 1
ATOM 1070 C C . LYS A 1 133 ? -1.309 11.673 -2.844 1.00 76.75 133 LYS A C 1
ATOM 1072 O O . LYS A 1 133 ? -2.339 11.060 -2.569 1.00 76.75 133 LYS A O 1
ATOM 1077 N N . GLU A 1 134 ? -1.224 12.989 -2.704 1.00 69.94 134 GLU A N 1
ATOM 1078 C CA . GLU A 1 134 ? -2.285 13.850 -2.171 1.00 69.94 134 GLU A CA 1
ATOM 1079 C C . GLU A 1 134 ? -3.561 13.829 -3.017 1.00 69.94 134 GLU A C 1
ATOM 1081 O O . GLU A 1 134 ? -4.641 14.131 -2.519 1.00 69.94 134 GLU A O 1
ATOM 1086 N N . ILE A 1 135 ? -3.462 13.451 -4.292 1.00 71.06 135 ILE A N 1
ATOM 1087 C CA . ILE A 1 135 ? -4.609 13.307 -5.195 1.00 71.06 135 ILE A CA 1
ATOM 1088 C C . ILE A 1 135 ? -5.089 11.852 -5.213 1.00 71.06 135 ILE A C 1
ATOM 1090 O O . ILE A 1 135 ? -6.293 11.569 -5.193 1.00 71.06 135 ILE A O 1
ATOM 1094 N N . MET A 1 136 ? -4.141 10.918 -5.227 1.00 75.94 136 MET A N 1
ATOM 1095 C CA . MET A 1 136 ? -4.393 9.489 -5.391 1.00 75.94 136 MET A CA 1
ATOM 1096 C C . MET A 1 136 ? -5.044 8.854 -4.166 1.00 75.94 136 MET A C 1
ATOM 1098 O O . MET A 1 136 ? -6.036 8.130 -4.294 1.00 75.94 136 MET A O 1
ATOM 1102 N N . ILE A 1 137 ? -4.527 9.148 -2.972 1.00 81.88 137 ILE A N 1
ATOM 1103 C CA . ILE A 1 137 ? -5.016 8.541 -1.733 1.00 81.88 137 ILE A CA 1
ATOM 1104 C C . ILE A 1 137 ? -6.468 8.956 -1.443 1.00 81.88 137 ILE A C 1
ATOM 1106 O O . ILE A 1 137 ? -7.287 8.063 -1.231 1.00 81.88 137 ILE A O 1
ATOM 1110 N N . PRO A 1 138 ? -6.891 10.234 -1.558 1.00 80.38 138 PRO A N 1
ATOM 1111 C CA . PRO A 1 138 ? -8.300 10.601 -1.375 1.00 80.38 138 PRO A CA 1
ATOM 1112 C C . PRO A 1 138 ? -9.257 9.967 -2.384 1.00 80.38 138 PRO A C 1
ATOM 1114 O O . PRO A 1 138 ? -10.455 9.848 -2.117 1.00 80.38 138 PRO A O 1
ATOM 1117 N N . TYR A 1 139 ? -8.778 9.601 -3.576 1.00 77.00 139 TYR A N 1
ATOM 1118 C CA . TYR A 1 139 ? -9.587 8.823 -4.508 1.00 77.00 139 TYR A CA 1
ATOM 1119 C C . TYR A 1 139 ? -9.800 7.404 -3.982 1.00 77.00 139 TYR A C 1
ATOM 1121 O O . TYR A 1 139 ? -10.943 6.949 -3.926 1.00 77.00 139 TYR A O 1
ATOM 1129 N N . LEU A 1 140 ? -8.728 6.726 -3.565 1.00 80.69 140 LEU A N 1
ATOM 1130 C CA . LEU A 1 140 ? -8.820 5.377 -3.007 1.00 80.69 140 LEU A CA 1
ATOM 1131 C C . LEU A 1 140 ? -9.692 5.368 -1.746 1.00 80.69 140 LEU A C 1
ATOM 1133 O O . LEU A 1 140 ? -10.596 4.546 -1.655 1.00 80.69 140 LEU A O 1
ATOM 1137 N N . LEU A 1 141 ? -9.553 6.353 -0.857 1.00 82.69 141 LEU A N 1
ATOM 1138 C CA . LEU A 1 141 ? -10.438 6.510 0.305 1.00 82.69 141 LEU A CA 1
ATOM 1139 C C . LEU A 1 141 ? -11.914 6.676 -0.091 1.00 82.69 141 LEU A C 1
ATOM 1141 O O . LEU A 1 141 ? -12.794 6.118 0.555 1.00 82.69 141 LEU A O 1
ATOM 1145 N N . ARG A 1 142 ? -12.215 7.397 -1.180 1.00 81.75 142 ARG A N 1
ATOM 1146 C CA . ARG A 1 142 ? -13.592 7.513 -1.697 1.00 81.75 142 ARG A CA 1
ATOM 1147 C C . ARG A 1 142 ? -14.095 6.224 -2.344 1.00 81.75 142 ARG A C 1
ATOM 1149 O O . ARG A 1 142 ? -15.278 5.915 -2.224 1.00 81.75 142 ARG A O 1
ATOM 1156 N N . HIS A 1 143 ? -13.227 5.483 -3.028 1.00 77.62 143 HIS A N 1
ATOM 1157 C CA . HIS A 1 143 ? -13.561 4.171 -3.585 1.00 77.62 143 HIS A CA 1
ATOM 1158 C C . HIS A 1 143 ? -13.892 3.172 -2.465 1.00 77.62 143 HIS A C 1
ATOM 1160 O O . HIS A 1 143 ? -14.882 2.446 -2.540 1.00 77.62 143 HIS A O 1
ATOM 1166 N N . TYR A 1 144 ? -13.120 3.227 -1.382 1.00 83.19 144 TYR A N 1
ATOM 1167 C CA . TYR A 1 144 ? -13.269 2.421 -0.178 1.00 83.19 144 TYR A CA 1
ATOM 1168 C C . TYR A 1 144 ? -13.964 3.186 0.957 1.00 83.19 144 TYR A C 1
ATOM 1170 O O . TYR A 1 144 ? -13.636 2.988 2.117 1.00 83.19 144 TYR A O 1
ATOM 1178 N N . ALA A 1 145 ? -14.968 4.023 0.658 1.00 85.75 145 ALA A N 1
ATOM 1179 C CA . ALA A 1 145 ? -15.621 4.896 1.652 1.00 85.75 145 ALA A CA 1
ATOM 1180 C C . ALA A 1 145 ? -16.330 4.160 2.811 1.00 85.75 145 ALA A C 1
ATOM 1182 O O . ALA A 1 145 ? -16.804 4.791 3.752 1.00 85.75 145 ALA A O 1
ATOM 1183 N N . HIS A 1 146 ? -16.442 2.833 2.727 1.00 86.31 146 HIS A N 1
ATOM 1184 C CA . HIS A 1 146 ? -16.940 1.972 3.798 1.00 86.31 146 HIS A CA 1
ATOM 1185 C C . HIS A 1 146 ? -15.856 1.597 4.824 1.00 86.31 146 HIS A C 1
ATOM 1187 O O . HIS A 1 146 ? -16.189 1.041 5.869 1.00 86.31 146 HIS A O 1
ATOM 1193 N N . ILE A 1 147 ? -14.583 1.879 4.533 1.00 89.31 147 ILE A N 1
ATOM 1194 C CA . ILE A 1 147 ? -13.441 1.657 5.419 1.00 89.31 147 ILE A CA 1
ATOM 1195 C C . ILE A 1 147 ? -13.124 2.989 6.114 1.00 89.31 147 ILE A C 1
ATOM 1197 O O . ILE A 1 147 ? -12.840 3.973 5.427 1.00 89.31 147 ILE A O 1
ATOM 1201 N N . PRO A 1 148 ? -13.190 3.049 7.456 1.00 91.12 148 PRO A N 1
ATOM 1202 C CA . PRO A 1 148 ? -12.791 4.232 8.211 1.00 91.12 148 PRO A CA 1
ATOM 1203 C C . PRO A 1 148 ? -11.329 4.601 7.945 1.00 91.12 148 P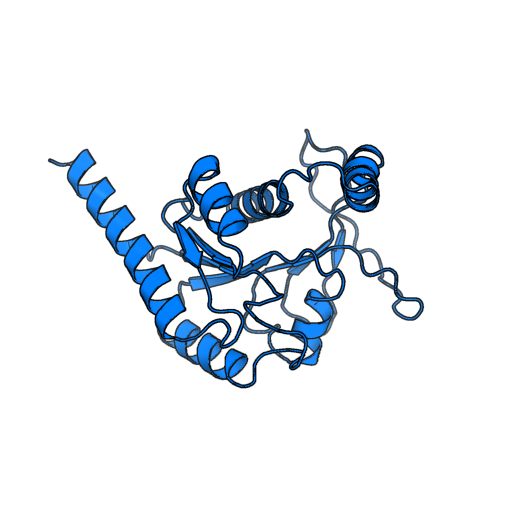RO A C 1
ATOM 1205 O O . PRO A 1 148 ? -10.501 3.724 7.712 1.00 91.12 148 PRO A O 1
ATOM 1208 N N . VAL A 1 149 ? -10.996 5.888 7.995 1.00 89.75 149 VAL A N 1
ATOM 1209 C CA . VAL A 1 149 ? -9.642 6.385 7.687 1.00 89.75 149 VAL A CA 1
ATOM 1210 C C . VAL A 1 149 ? -8.599 5.817 8.653 1.00 89.75 149 VAL A C 1
ATOM 1212 O O . VAL A 1 149 ? -7.501 5.463 8.235 1.00 89.75 149 VAL A O 1
ATOM 1215 N N . GLU A 1 150 ? -8.965 5.651 9.922 1.00 90.56 150 GLU A N 1
ATOM 1216 C CA . GLU A 1 150 ? -8.145 5.034 10.970 1.00 90.56 150 GLU A CA 1
ATOM 1217 C C . GLU A 1 150 ? -7.804 3.556 10.701 1.00 90.56 150 GLU A C 1
ATOM 1219 O O . GLU A 1 150 ? -6.883 3.008 11.304 1.00 90.56 150 GLU A O 1
ATOM 1224 N N . ASN A 1 151 ? -8.515 2.921 9.766 1.00 93.38 151 ASN A N 1
ATOM 1225 C CA . ASN A 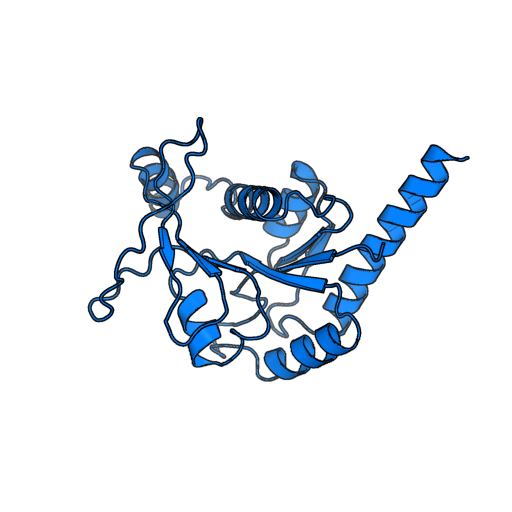1 151 ? -8.285 1.552 9.312 1.00 93.38 151 ASN A CA 1
ATOM 1226 C C . ASN A 1 151 ? -7.460 1.493 8.014 1.00 93.38 151 ASN A C 1
ATOM 1228 O O . ASN A 1 151 ? -7.411 0.445 7.358 1.00 93.38 151 ASN A O 1
ATOM 1232 N N . VAL A 1 152 ? -6.852 2.610 7.610 1.00 93.94 152 VAL A N 1
ATOM 1233 C CA . VAL A 1 152 ? -6.059 2.717 6.385 1.00 93.94 152 VAL A CA 1
ATOM 1234 C C . VAL A 1 152 ? -4.591 2.932 6.725 1.00 93.94 152 VAL A C 1
ATOM 1236 O O . VAL A 1 152 ? -4.243 3.761 7.567 1.00 93.94 152 VAL A O 1
ATOM 1239 N N . VAL A 1 153 ? -3.727 2.203 6.023 1.00 95.81 153 VAL A N 1
ATOM 1240 C CA . VAL A 1 153 ? -2.271 2.336 6.096 1.00 95.81 153 VAL A CA 1
ATOM 1241 C C . VAL A 1 153 ? -1.733 2.596 4.699 1.00 95.81 153 VAL A C 1
ATOM 1243 O O . VAL A 1 153 ? -2.150 1.949 3.737 1.00 95.81 153 VAL A O 1
ATOM 1246 N N . PHE A 1 154 ? -0.803 3.535 4.588 1.00 95.50 154 PHE A N 1
ATOM 1247 C CA . PHE A 1 154 ? -0.108 3.877 3.360 1.00 95.50 154 PHE A CA 1
ATOM 1248 C C . PHE A 1 154 ? 1.380 3.531 3.468 1.00 95.50 154 PHE A C 1
ATOM 1250 O O . PHE A 1 154 ? 2.053 3.988 4.387 1.00 95.50 154 PHE A O 1
ATOM 1257 N N . PHE A 1 155 ? 1.885 2.732 2.531 1.00 96.62 155 PHE A N 1
ATOM 1258 C CA . PHE A 1 155 ? 3.284 2.313 2.443 1.00 96.62 155 PHE A CA 1
ATOM 1259 C C . PHE A 1 155 ? 3.971 3.034 1.291 1.00 96.62 155 PHE A C 1
ATOM 1261 O O . PHE A 1 155 ? 3.515 2.928 0.151 1.00 96.62 155 PHE A O 1
ATOM 1268 N N . ASP A 1 156 ? 5.070 3.719 1.580 1.00 95.06 156 ASP A N 1
ATOM 1269 C CA . ASP A 1 156 ? 5.841 4.492 0.605 1.00 95.06 156 ASP A CA 1
ATOM 1270 C C . ASP A 1 156 ? 7.316 4.519 1.028 1.00 95.06 156 ASP A C 1
ATOM 1272 O O . ASP A 1 156 ? 7.619 4.422 2.220 1.00 95.06 156 ASP A O 1
ATOM 1276 N N . ASP A 1 157 ? 8.242 4.606 0.080 1.00 93.88 157 ASP A N 1
ATOM 1277 C CA . ASP A 1 157 ? 9.675 4.701 0.362 1.00 93.88 157 ASP A CA 1
ATOM 1278 C C . ASP A 1 157 ? 10.157 6.143 0.574 1.00 93.88 157 ASP A C 1
ATOM 1280 O O . ASP A 1 157 ? 11.261 6.364 1.081 1.00 93.88 157 ASP A O 1
ATOM 1284 N N . LEU A 1 158 ? 9.322 7.132 0.245 1.00 90.94 158 LEU A N 1
ATOM 1285 C CA . LEU A 1 158 ? 9.613 8.547 0.430 1.00 90.94 158 LEU A CA 1
ATOM 1286 C C . LEU A 1 158 ? 8.985 9.085 1.721 1.00 90.94 158 LEU A C 1
ATOM 1288 O O . LEU A 1 158 ? 7.774 9.013 1.970 1.00 90.94 158 LEU A O 1
ATOM 1292 N N . VAL A 1 159 ? 9.827 9.704 2.549 1.00 91.19 159 VAL A N 1
ATOM 1293 C CA . VAL A 1 159 ? 9.422 10.311 3.826 1.00 91.19 159 VAL A CA 1
ATOM 1294 C C . VAL A 1 159 ? 8.412 11.435 3.595 1.00 91.19 159 VAL A C 1
ATOM 1296 O O . VAL A 1 159 ? 7.457 11.591 4.352 1.00 91.19 159 VAL A O 1
ATOM 1299 N N . GLU A 1 160 ? 8.573 12.192 2.516 1.00 88.38 160 GLU A N 1
ATOM 1300 C CA . GLU A 1 160 ? 7.697 13.301 2.153 1.00 88.38 160 GLU A CA 1
ATOM 1301 C C . GLU A 1 160 ? 6.278 12.816 1.819 1.00 88.38 160 GLU A C 1
ATOM 1303 O O . GLU A 1 160 ? 5.295 13.478 2.162 1.00 88.38 160 GLU A O 1
ATOM 1308 N N . ASN A 1 161 ? 6.160 11.641 1.190 1.00 87.81 161 ASN A N 1
ATOM 1309 C CA . ASN A 1 161 ? 4.881 11.017 0.852 1.00 87.81 161 ASN A CA 1
ATOM 1310 C C . ASN A 1 161 ? 4.155 10.526 2.098 1.00 87.81 161 ASN A C 1
ATOM 1312 O O . ASN A 1 161 ? 2.983 10.861 2.296 1.00 87.81 161 ASN A O 1
ATOM 1316 N N . THR A 1 162 ? 4.855 9.783 2.956 1.00 90.56 162 THR A N 1
ATOM 1317 C CA . THR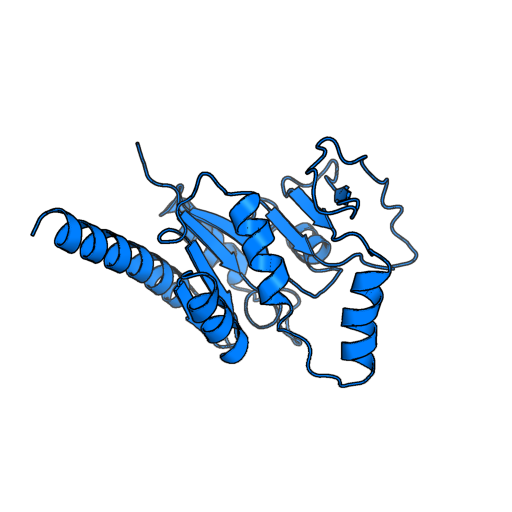 A 1 162 ? 4.281 9.273 4.208 1.00 90.56 162 THR A CA 1
ATOM 1318 C C . THR A 1 162 ? 3.819 10.414 5.117 1.00 90.56 162 THR A C 1
ATOM 1320 O O . THR A 1 162 ? 2.655 10.438 5.516 1.00 90.56 162 THR A O 1
ATOM 1323 N N . GLN A 1 163 ? 4.664 11.423 5.347 1.00 89.44 163 GLN A N 1
ATOM 1324 C CA . GLN A 1 163 ? 4.330 12.567 6.203 1.00 89.44 163 GLN A CA 1
ATOM 1325 C C . GLN A 1 163 ? 3.203 13.438 5.640 1.00 89.44 163 GLN A C 1
ATOM 1327 O O . GLN A 1 163 ? 2.359 13.917 6.404 1.00 89.44 163 GLN A O 1
ATOM 1332 N N . SER A 1 164 ? 3.170 13.674 4.322 1.00 84.81 164 SER A N 1
ATOM 1333 C CA . SER A 1 164 ? 2.098 14.479 3.725 1.00 84.81 164 SER A CA 1
ATOM 1334 C C . SER A 1 164 ? 0.742 13.780 3.855 1.00 84.81 164 SER A C 1
ATOM 1336 O O . SER A 1 164 ? -0.231 14.383 4.320 1.00 84.81 164 SER A O 1
ATOM 1338 N N . VAL A 1 165 ? 0.680 12.487 3.520 1.00 84.69 165 VAL A N 1
ATOM 1339 C CA . VAL A 1 165 ? -0.554 11.693 3.601 1.00 84.69 165 VAL A CA 1
ATOM 1340 C C . VAL A 1 165 ? -1.052 11.583 5.042 1.00 84.69 165 VAL A C 1
ATOM 1342 O O . VAL A 1 165 ? -2.243 11.802 5.280 1.00 84.69 165 VAL A O 1
ATOM 1345 N N . GLU A 1 166 ? -0.160 11.341 6.005 1.00 89.75 166 GLU A N 1
ATOM 1346 C CA . GLU A 1 166 ? -0.500 11.349 7.434 1.00 89.75 166 GLU A CA 1
ATOM 1347 C C . GLU A 1 166 ? -1.113 12.679 7.860 1.00 89.75 166 GLU A C 1
ATOM 1349 O O . GLU A 1 166 ? -2.210 12.724 8.421 1.00 89.75 166 GLU A O 1
ATOM 1354 N N . LYS A 1 167 ? -0.428 13.782 7.552 1.00 86.69 167 LYS A N 1
ATOM 1355 C CA . LYS A 1 167 ? -0.841 15.121 7.974 1.00 86.69 167 LYS A CA 1
ATOM 1356 C C . LYS A 1 167 ? -2.174 15.541 7.366 1.00 86.69 167 LYS A C 1
ATOM 1358 O O . LYS A 1 167 ? -2.970 16.198 8.035 1.00 86.69 167 LYS A O 1
ATOM 1363 N N . MET A 1 168 ? -2.395 15.234 6.093 1.00 79.44 168 MET A N 1
ATOM 1364 C CA . MET A 1 168 ? -3.563 15.736 5.376 1.00 79.44 168 MET A CA 1
ATOM 1365 C C . MET A 1 168 ? -4.782 14.842 5.498 1.00 79.44 168 MET A C 1
ATOM 1367 O O . MET A 1 168 ? -5.905 15.345 5.495 1.00 79.44 168 MET A O 1
ATOM 1371 N N . LEU A 1 169 ? -4.568 13.530 5.551 1.00 83.94 169 LEU A N 1
ATOM 1372 C CA . LEU A 1 169 ? -5.647 12.557 5.448 1.00 83.94 169 LEU A CA 1
ATOM 1373 C C . LEU A 1 169 ? -5.866 11.794 6.746 1.00 83.94 169 LEU A C 1
ATOM 1375 O O . LEU A 1 169 ? -6.912 11.175 6.864 1.00 83.94 169 LEU A O 1
ATOM 1379 N N . GLY A 1 170 ? -4.935 11.839 7.705 1.00 86.12 170 GLY A N 1
ATOM 1380 C CA . GLY A 1 170 ? -5.026 11.069 8.950 1.00 86.12 170 GLY A CA 1
ATOM 1381 C C . GLY A 1 170 ? -4.825 9.562 8.760 1.00 86.12 170 GLY A C 1
ATOM 1382 O O . GLY A 1 170 ? -5.142 8.789 9.658 1.00 86.12 170 GLY A O 1
ATOM 1383 N N . VAL A 1 171 ? -4.325 9.148 7.594 1.00 89.44 171 VAL A N 1
ATOM 1384 C CA . VAL A 1 171 ? -3.965 7.760 7.261 1.00 89.44 171 VAL A CA 1
ATOM 1385 C C . VAL A 1 171 ? -2.588 7.462 7.840 1.00 89.44 171 VAL A C 1
ATOM 1387 O O . VAL A 1 171 ? -1.702 8.288 7.674 1.00 89.44 171 VAL A O 1
ATOM 1390 N N . ALA A 1 172 ? -2.372 6.298 8.456 1.00 92.56 172 ALA A N 1
ATOM 1391 C CA . ALA A 1 172 ? -1.052 5.940 8.984 1.00 92.56 172 ALA A CA 1
ATOM 1392 C C . ALA A 1 172 ? -0.034 5.732 7.847 1.00 92.56 172 ALA A C 1
ATOM 1394 O O . ALA A 1 172 ? -0.283 4.935 6.941 1.00 92.56 172 ALA A O 1
ATOM 1395 N N . GLY A 1 173 ? 1.106 6.419 7.892 1.00 93.38 173 GLY A N 1
ATOM 1396 C CA . GLY A 1 173 ? 2.177 6.325 6.903 1.00 93.38 173 GLY A CA 1
ATOM 1397 C C . GLY A 1 173 ? 3.306 5.427 7.399 1.00 93.38 173 GLY A C 1
ATOM 1398 O O . GLY A 1 173 ? 3.861 5.638 8.474 1.00 93.38 173 GLY A O 1
ATOM 1399 N N . ILE A 1 174 ? 3.672 4.419 6.613 1.00 95.69 174 ILE A N 1
ATOM 1400 C CA . ILE A 1 174 ? 4.775 3.505 6.911 1.00 95.69 174 ILE A CA 1
ATOM 1401 C C . ILE A 1 174 ? 5.865 3.696 5.866 1.00 95.69 174 ILE A C 1
ATOM 1403 O O . ILE A 1 174 ? 5.661 3.421 4.683 1.00 95.69 174 ILE A O 1
ATOM 1407 N N . LEU A 1 175 ? 7.028 4.149 6.331 1.00 95.50 175 LEU A N 1
ATOM 1408 C CA . LEU A 1 175 ? 8.219 4.266 5.504 1.00 95.50 175 LEU A CA 1
ATOM 1409 C C . LEU A 1 175 ? 8.790 2.876 5.209 1.00 95.50 175 LEU A C 1
ATOM 1411 O O . LEU A 1 175 ? 9.050 2.099 6.130 1.00 95.50 175 LEU A O 1
ATOM 1415 N N . VAL A 1 176 ? 9.012 2.585 3.932 1.00 95.31 176 VAL A N 1
ATOM 1416 C CA . VAL A 1 176 ? 9.600 1.333 3.448 1.00 95.31 176 VAL A CA 1
ATOM 1417 C C . VAL A 1 176 ? 11.041 1.577 3.002 1.00 95.31 176 VAL A C 1
ATOM 1419 O O . VAL A 1 176 ? 11.343 2.576 2.360 1.00 95.31 176 VAL A O 1
ATOM 1422 N N . ASP A 1 177 ? 11.956 0.660 3.322 1.00 93.56 177 ASP A N 1
ATOM 1423 C CA . ASP A 1 177 ? 13.318 0.722 2.782 1.00 93.56 177 ASP A CA 1
ATOM 1424 C C . ASP A 1 177 ? 13.315 0.282 1.310 1.00 93.56 177 ASP A C 1
ATOM 1426 O O . ASP A 1 177 ? 13.180 -0.908 1.022 1.00 93.56 177 ASP A O 1
ATOM 1430 N N . ALA A 1 178 ? 13.541 1.221 0.385 1.00 90.75 178 ALA A N 1
ATOM 1431 C CA . ALA A 1 178 ? 13.627 0.971 -1.059 1.00 90.75 178 ALA A CA 1
ATOM 1432 C C . ALA A 1 178 ? 14.725 -0.017 -1.495 1.00 90.75 178 ALA A C 1
ATOM 1434 O O . ALA A 1 178 ? 14.809 -0.387 -2.664 1.00 90.75 178 ALA A O 1
ATOM 1435 N N . LYS A 1 179 ? 15.620 -0.462 -0.611 1.00 89.81 179 LYS A N 1
ATOM 1436 C CA . LYS A 1 179 ? 16.561 -1.552 -0.936 1.00 89.81 179 LYS A CA 1
ATOM 1437 C C . LYS A 1 179 ? 15.949 -2.928 -0.731 1.00 89.81 179 LYS A C 1
ATOM 1439 O O . LYS A 1 179 ? 16.419 -3.902 -1.322 1.00 89.81 179 LYS A O 1
ATOM 1444 N N . VAL A 1 180 ? 14.950 -3.004 0.139 1.00 89.62 180 VAL A N 1
ATOM 1445 C CA . VAL A 1 180 ? 14.327 -4.250 0.576 1.00 89.62 180 VAL A CA 1
ATOM 1446 C C . VAL A 1 180 ? 12.916 -4.364 0.023 1.00 89.62 180 VAL A C 1
ATOM 1448 O O . VAL A 1 180 ? 12.530 -5.466 -0.332 1.00 89.62 180 VAL A O 1
ATOM 1451 N N . GLY A 1 181 ? 12.174 -3.267 -0.110 1.00 92.50 181 GLY A N 1
ATOM 1452 C CA . GLY A 1 181 ? 10.763 -3.283 -0.471 1.00 92.50 181 GLY A CA 1
ATOM 1453 C C . GLY A 1 181 ? 9.859 -3.701 0.690 1.00 92.50 181 GLY A C 1
ATOM 1454 O O . GLY A 1 181 ? 10.276 -3.807 1.847 1.00 92.50 181 GLY A O 1
ATOM 1455 N N . LEU A 1 182 ? 8.584 -3.922 0.380 1.00 94.12 182 LEU A N 1
ATOM 1456 C CA . LEU A 1 182 ? 7.551 -4.254 1.358 1.00 94.12 182 LEU A CA 1
ATOM 1457 C C . LEU A 1 182 ? 7.721 -5.675 1.927 1.00 94.12 182 LEU A C 1
ATOM 1459 O O . LEU A 1 182 ? 7.268 -6.668 1.353 1.00 94.12 182 LEU A O 1
ATOM 1463 N N . GLY A 1 183 ? 8.365 -5.753 3.091 1.00 93.50 183 GLY A N 1
ATOM 1464 C CA . GLY A 1 183 ? 8.554 -6.982 3.860 1.00 93.50 183 GLY A CA 1
ATOM 1465 C C . GLY A 1 183 ? 7.436 -7.273 4.876 1.00 93.50 183 GLY A C 1
ATOM 1466 O O . GLY A 1 183 ? 6.589 -6.416 5.139 1.00 93.50 183 GLY A O 1
ATOM 1467 N N . PRO A 1 184 ? 7.447 -8.471 5.494 1.00 91.75 184 PRO A N 1
ATOM 1468 C CA . PRO A 1 184 ? 6.471 -8.852 6.520 1.00 91.75 184 PRO A CA 1
ATOM 1469 C C . PRO A 1 184 ? 6.501 -7.915 7.734 1.00 91.75 184 PRO A C 1
ATOM 1471 O O . PRO A 1 184 ? 5.448 -7.545 8.237 1.00 91.75 184 PRO A O 1
ATOM 1474 N N . GLU A 1 185 ? 7.686 -7.450 8.140 1.00 92.44 185 GLU A N 1
ATOM 1475 C CA . GLU A 1 185 ? 7.843 -6.526 9.270 1.00 92.44 185 GLU A CA 1
ATOM 1476 C C . GLU A 1 185 ? 7.087 -5.209 9.046 1.00 92.44 185 GLU A C 1
ATOM 1478 O O . GLU A 1 185 ? 6.376 -4.745 9.932 1.00 92.44 185 GLU A O 1
ATOM 1483 N N . ALA A 1 186 ? 7.177 -4.628 7.844 1.00 93.06 186 ALA A N 1
ATOM 1484 C CA . ALA A 1 186 ? 6.454 -3.402 7.514 1.00 93.06 186 ALA A CA 1
ATOM 1485 C C . ALA A 1 186 ? 4.932 -3.620 7.556 1.00 93.06 186 ALA A C 1
ATOM 1487 O O . ALA A 1 186 ? 4.203 -2.785 8.092 1.00 93.06 186 ALA A O 1
ATOM 1488 N N . LEU A 1 187 ? 4.450 -4.757 7.041 1.00 95.06 187 LEU A N 1
ATOM 1489 C CA . L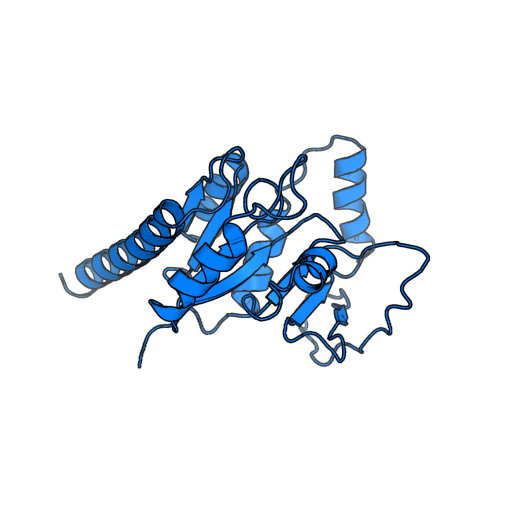EU A 1 187 ? 3.029 -5.112 7.070 1.00 95.06 187 LEU A CA 1
ATOM 1490 C C . LEU A 1 187 ? 2.506 -5.299 8.503 1.00 95.06 187 LEU A C 1
ATOM 1492 O O . LEU A 1 187 ? 1.422 -4.804 8.825 1.00 95.06 187 LEU A O 1
ATOM 1496 N N . ASP A 1 188 ? 3.281 -5.958 9.364 1.00 93.56 188 ASP A N 1
ATOM 1497 C CA . ASP A 1 188 ? 2.942 -6.157 10.776 1.00 93.56 188 ASP A CA 1
ATOM 1498 C C . ASP A 1 188 ? 2.903 -4.822 11.534 1.00 93.56 188 ASP A C 1
ATOM 1500 O O . ASP A 1 188 ? 1.951 -4.555 12.273 1.00 93.56 188 ASP A O 1
ATOM 1504 N N . VAL A 1 189 ? 3.874 -3.935 11.287 1.00 93.62 189 VAL A N 1
ATOM 1505 C CA . VAL A 1 189 ? 3.877 -2.569 11.839 1.00 93.62 189 VAL A CA 1
ATOM 1506 C C . VAL A 1 189 ? 2.643 -1.793 11.376 1.00 93.62 189 VAL A C 1
ATOM 1508 O O . VAL A 1 189 ? 1.995 -1.130 12.188 1.00 93.62 189 VAL A O 1
ATOM 1511 N N . GLY A 1 190 ? 2.272 -1.894 10.097 1.00 91.00 190 GLY A N 1
ATOM 1512 C CA . GLY A 1 190 ? 1.057 -1.270 9.572 1.00 91.00 190 GLY A CA 1
ATOM 1513 C C . GLY A 1 190 ? -0.201 -1.739 10.305 1.00 91.00 190 GLY A C 1
ATOM 1514 O O . GLY A 1 190 ? -1.021 -0.923 10.729 1.00 91.00 190 GLY A O 1
ATOM 1515 N N . LEU A 1 191 ? -0.333 -3.047 10.532 1.00 91.56 191 LEU A N 1
ATOM 1516 C CA . LEU A 1 191 ? -1.472 -3.602 11.264 1.00 91.56 191 LEU A CA 1
ATOM 1517 C C . LEU A 1 191 ? -1.497 -3.133 12.725 1.00 91.56 191 LEU A C 1
ATOM 1519 O O . LEU A 1 191 ? -2.556 -2.768 13.239 1.00 91.56 191 LEU A O 1
ATOM 1523 N N . GLN A 1 192 ? -0.337 -3.090 13.380 1.00 92.25 192 GLN A N 1
ATOM 1524 C CA . GLN A 1 192 ? -0.218 -2.596 14.749 1.00 92.25 192 GLN A CA 1
ATOM 1525 C C . GLN A 1 192 ? -0.667 -1.131 14.865 1.00 92.25 192 GLN A C 1
ATOM 1527 O O . GLN A 1 192 ? -1.396 -0.796 15.800 1.00 92.25 192 GLN A O 1
ATOM 1532 N N . ARG A 1 193 ? -0.321 -0.273 13.896 1.00 89.56 193 ARG A N 1
ATOM 1533 C CA . ARG A 1 193 ? -0.757 1.136 13.885 1.00 89.56 193 ARG A CA 1
ATOM 1534 C C . ARG A 1 193 ? -2.274 1.289 13.848 1.00 89.56 193 ARG A C 1
ATOM 1536 O O . ARG A 1 193 ? -2.807 2.134 14.567 1.00 89.56 193 ARG A O 1
ATOM 1543 N N . ILE A 1 194 ? -2.973 0.456 13.076 1.00 88.12 194 ILE A N 1
ATOM 1544 C CA . ILE A 1 194 ? -4.445 0.440 13.068 1.00 88.12 194 ILE A CA 1
ATOM 1545 C C . ILE A 1 194 ? -4.979 0.059 14.456 1.00 88.12 194 ILE A C 1
ATOM 1547 O O . ILE A 1 194 ? -5.859 0.729 14.996 1.00 88.12 194 ILE A O 1
ATOM 1551 N N . VAL A 1 195 ? -4.435 -1.000 15.065 1.00 87.38 195 VAL A N 1
ATOM 1552 C CA . VAL A 1 195 ? -4.873 -1.472 16.391 1.00 87.38 195 VAL A CA 1
ATOM 1553 C C . VAL A 1 195 ? -4.674 -0.394 17.463 1.00 87.38 195 VAL A C 1
ATOM 1555 O O . VAL A 1 195 ? -5.567 -0.164 18.284 1.00 87.38 195 VAL A O 1
ATOM 1558 N N . GLU A 1 196 ? -3.538 0.300 17.443 1.00 87.44 196 GLU A N 1
ATOM 1559 C CA . GLU A 1 196 ? -3.236 1.408 18.357 1.00 87.44 196 GLU A CA 1
ATOM 1560 C C . GLU A 1 196 ? -4.202 2.586 18.173 1.00 87.44 196 GLU A C 1
ATOM 1562 O O . GLU A 1 196 ? -4.706 3.131 19.164 1.00 87.44 196 GLU A O 1
ATOM 1567 N N . ALA A 1 197 ? -4.513 2.949 16.924 1.00 84.12 197 ALA A N 1
ATOM 1568 C CA . ALA A 1 197 ? -5.463 4.012 16.609 1.00 84.12 197 ALA A CA 1
ATOM 1569 C C . ALA A 1 197 ? -6.870 3.684 17.132 1.00 84.12 197 ALA A C 1
ATOM 1571 O O . ALA A 1 197 ? -7.469 4.494 17.845 1.00 84.12 197 ALA A O 1
ATOM 1572 N N . ILE A 1 198 ? -7.360 2.466 16.871 1.00 81.38 198 ILE A N 1
ATOM 1573 C CA . ILE A 1 198 ? -8.670 1.997 17.349 1.00 81.38 198 ILE A CA 1
ATOM 1574 C C . ILE A 1 198 ? -8.730 2.007 18.882 1.00 81.38 198 ILE A C 1
ATOM 1576 O O . ILE A 1 198 ? -9.712 2.470 19.468 1.00 81.38 198 ILE A O 1
ATOM 1580 N N . THR A 1 199 ? -7.680 1.512 19.541 1.00 84.00 199 THR A N 1
ATOM 1581 C CA . THR A 1 199 ? -7.632 1.431 21.009 1.00 84.00 199 THR A CA 1
ATOM 1582 C C . THR A 1 199 ? -7.643 2.825 21.636 1.00 84.00 199 THR A C 1
ATOM 1584 O O . THR A 1 199 ? -8.399 3.079 22.573 1.00 84.00 199 THR A O 1
ATOM 1587 N N . THR A 1 200 ? -6.869 3.758 21.075 1.00 83.12 200 THR A N 1
ATOM 1588 C CA . THR A 1 200 ? -6.802 5.151 21.543 1.00 83.12 200 THR A CA 1
ATOM 1589 C C . THR A 1 200 ? -8.147 5.866 21.394 1.00 83.12 200 THR A C 1
ATOM 1591 O O . THR A 1 200 ? -8.592 6.565 22.308 1.00 83.12 200 THR A O 1
ATOM 1594 N N . GLU A 1 201 ? -8.818 5.677 20.258 1.00 77.94 201 GLU A N 1
ATOM 1595 C CA . GLU A 1 201 ? -10.140 6.244 19.978 1.00 77.94 201 GLU A CA 1
ATOM 1596 C C . GLU A 1 201 ? -11.201 5.708 20.956 1.00 77.94 201 GLU A C 1
ATOM 1598 O O . GLU A 1 201 ? -12.023 6.469 21.475 1.00 77.94 201 GLU A O 1
ATOM 1603 N N . ALA A 1 202 ? -11.163 4.406 21.258 1.00 74.62 202 ALA A N 1
ATOM 1604 C CA . ALA A 1 202 ? -12.058 3.783 22.228 1.00 74.62 202 ALA A CA 1
ATOM 1605 C C . ALA A 1 202 ? -11.842 4.344 23.642 1.00 74.62 202 ALA A C 1
ATOM 1607 O O . ALA A 1 202 ? -12.813 4.708 24.306 1.00 74.62 202 ALA A O 1
ATOM 1608 N N . SER A 1 203 ? -10.589 4.492 24.081 1.00 80.38 203 SER A N 1
ATOM 1609 C CA . SER A 1 203 ? -10.278 5.084 25.386 1.00 80.38 203 SER A CA 1
ATOM 1610 C C . SER A 1 203 ? -10.758 6.532 25.510 1.00 80.38 203 SER A C 1
ATOM 1612 O O . SER A 1 203 ? -11.215 6.913 26.579 1.00 80.38 203 SER A O 1
ATOM 1614 N N . ARG A 1 204 ? -10.726 7.331 24.434 1.00 74.69 204 ARG A N 1
ATOM 1615 C CA . ARG A 1 204 ? -11.245 8.714 24.449 1.00 74.69 204 ARG A CA 1
ATOM 1616 C C . ARG A 1 204 ? -12.767 8.811 24.509 1.00 74.69 204 ARG A C 1
ATOM 1618 O O . ARG A 1 204 ? -13.286 9.803 25.004 1.00 74.69 204 ARG A O 1
ATOM 1625 N N . LYS A 1 205 ? -13.487 7.842 23.938 1.00 72.31 205 LYS A N 1
ATOM 1626 C CA . LYS A 1 205 ? -14.961 7.868 23.882 1.00 72.31 205 LYS A CA 1
ATOM 1627 C C . LYS A 1 205 ? -15.620 7.382 25.171 1.00 72.31 205 LYS A C 1
ATOM 1629 O O . LYS A 1 205 ? -16.775 7.723 25.408 1.00 72.31 205 LYS A O 1
ATOM 1634 N N . TRP A 1 206 ? -14.912 6.580 25.963 1.00 65.75 206 TRP A N 1
ATOM 1635 C CA . TRP A 1 206 ? -15.477 5.867 27.113 1.00 65.75 206 TRP A CA 1
ATOM 1636 C C . TRP A 1 206 ? -14.707 6.062 28.428 1.00 65.75 206 TRP A C 1
ATOM 1638 O O . TRP A 1 206 ? -15.125 5.502 29.441 1.00 65.75 206 TRP A O 1
ATOM 1648 N N . GLY A 1 207 ? -13.601 6.810 28.416 1.00 55.09 207 GLY A N 1
ATOM 1649 C CA . GLY A 1 207 ? -12.857 7.245 29.603 1.00 55.09 207 GLY A CA 1
ATOM 1650 C C . GLY A 1 207 ? -13.111 8.712 29.904 1.00 55.09 207 GLY A C 1
ATOM 1651 O O . GLY A 1 207 ? -13.244 9.031 31.104 1.00 55.09 207 GLY A O 1
#

InterPro domains:
  IPR023214 HAD superfamily [G3DSA:3.40.50.1000] (6-197)
  IPR036412 HAD-like superfamily [SSF56784] (6-180)